Protein AF-A0A957R581-F1 (afdb_monomer_lite)

Secondary structure (DSSP, 8-state):
-EEEEEEEEE-HHHHHHHHHHHHHHHHTT---GGGGTPPSEEEEEEEEES-GGGHHHHHHHHHHT-B-EEEEEEEEEEETTTTEEEEEE---HHHHHHHHHHHHHHHHTTPPP-SS-GGGSTTT----EEEESS--TTTHHHHHHHHHHH---EEEEEEEEEEEETT--S-SEEEEPBPPPPGGGEEEEEPPGGGHHHHHHHHHHHHHHHHTTT-HHHHTSPPPPHHHHHHHHHTT-EEEEEETT--EEEEEEEEEETTEEEEEEEEE-SSS-HHHHHHHHHHHHHHHTTT---

Structure (mmCIF, N/CA/C/O backbone):
data_AF-A0A957R581-F1
#
_entry.id   AF-A0A957R581-F1
#
loop_
_atom_site.group_PDB
_atom_site.id
_atom_site.type_symbol
_atom_site.label_atom_id
_atom_site.label_alt_id
_atom_site.label_comp_id
_atom_site.label_asym_id
_atom_site.label_entity_id
_atom_site.label_seq_id
_atom_site.pdbx_PDB_ins_code
_atom_site.Cartn_x
_atom_site.Cartn_y
_atom_site.Cartn_z
_atom_site.occupancy
_atom_site.B_iso_or_equiv
_atom_site.auth_seq_id
_atom_site.auth_comp_id
_atom_site.auth_asym_id
_atom_site.auth_atom_id
_atom_site.pdbx_PDB_model_num
ATOM 1 N N . MET A 1 1 ? -18.305 20.414 0.133 1.00 86.81 1 MET A N 1
ATOM 2 C CA . MET A 1 1 ? -16.919 19.912 0.189 1.00 86.81 1 MET A CA 1
ATOM 3 C C . MET A 1 1 ? -16.969 18.494 0.724 1.00 86.81 1 MET A C 1
ATOM 5 O O . MET A 1 1 ? -17.721 18.253 1.660 1.00 86.81 1 MET A O 1
ATOM 9 N N . HIS A 1 2 ? -16.269 17.569 0.079 1.00 91.88 2 HIS A N 1
ATOM 10 C CA . HIS A 1 2 ? -16.244 16.152 0.425 1.00 91.88 2 HIS A CA 1
ATOM 11 C C . HIS A 1 2 ? -14.887 15.790 1.021 1.00 91.88 2 HIS A C 1
ATOM 13 O O . HIS A 1 2 ? -13.863 16.273 0.533 1.00 91.88 2 HIS A O 1
ATOM 19 N N . GLU A 1 3 ? -14.885 14.916 2.024 1.00 94.56 3 GLU A N 1
ATOM 20 C CA . GLU A 1 3 ? -13.666 14.268 2.505 1.00 94.56 3 GLU A CA 1
ATOM 21 C C . GLU A 1 3 ? -13.406 13.016 1.664 1.00 94.56 3 GLU A C 1
ATOM 23 O O . GLU A 1 3 ? -14.243 12.113 1.582 1.00 94.5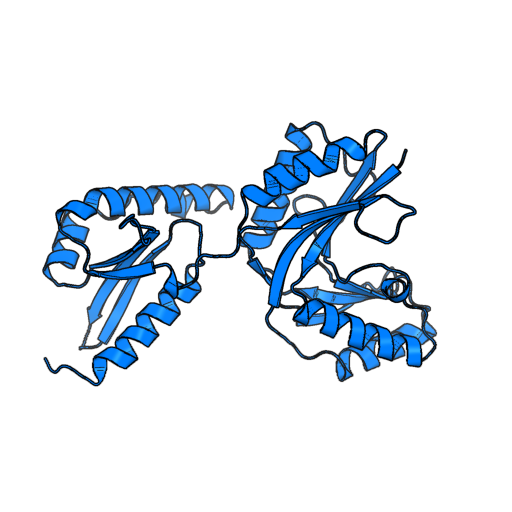6 3 GLU A O 1
ATOM 28 N N . LEU A 1 4 ? -12.252 12.984 1.005 1.00 95.69 4 LEU A N 1
ATOM 29 C CA . LEU A 1 4 ? -11.830 11.922 0.103 1.00 95.69 4 LEU A CA 1
ATOM 30 C C . LEU A 1 4 ? -10.555 11.274 0.631 1.00 95.69 4 LEU A C 1
ATOM 32 O O . LEU A 1 4 ? -9.581 11.964 0.920 1.00 95.69 4 LEU A O 1
ATOM 36 N N . PHE A 1 5 ? -10.537 9.946 0.687 1.00 95.88 5 PHE A N 1
ATOM 37 C CA . PHE A 1 5 ? -9.394 9.154 1.129 1.00 95.88 5 PHE A CA 1
ATOM 38 C C . PHE A 1 5 ? -8.914 8.239 0.007 1.00 95.88 5 PHE A C 1
ATOM 40 O O . PHE A 1 5 ? -9.709 7.588 -0.675 1.00 95.88 5 PHE A O 1
ATOM 47 N N . LEU A 1 6 ? -7.595 8.171 -0.161 1.00 97.19 6 LEU A N 1
ATOM 48 C CA . LEU A 1 6 ? -6.938 7.192 -1.016 1.00 97.19 6 LEU A CA 1
ATOM 49 C C . LEU A 1 6 ? -6.368 6.081 -0.146 1.00 97.19 6 LEU A C 1
ATOM 51 O O . LEU A 1 6 ? -5.506 6.327 0.700 1.00 97.19 6 LEU A O 1
ATOM 55 N N . SER A 1 7 ? -6.822 4.858 -0.381 1.00 95.56 7 SER A N 1
ATOM 56 C CA . SER A 1 7 ? -6.548 3.716 0.486 1.00 95.56 7 SER A CA 1
ATOM 57 C C . SER A 1 7 ? -5.802 2.630 -0.270 1.00 95.56 7 SER A C 1
ATOM 59 O O . SER A 1 7 ? -6.302 2.075 -1.247 1.00 95.56 7 SER A O 1
ATOM 61 N N . LEU A 1 8 ? -4.601 2.293 0.193 1.00 95.88 8 LEU A N 1
ATOM 62 C CA . LEU A 1 8 ? -3.882 1.115 -0.268 1.00 95.88 8 LEU A CA 1
ATOM 63 C C . LEU A 1 8 ? -4.587 -0.129 0.257 1.00 95.88 8 LEU A C 1
ATOM 65 O O . LEU A 1 8 ? -4.726 -0.290 1.471 1.00 95.88 8 LEU A O 1
ATOM 69 N N . TYR A 1 9 ? -4.968 -1.029 -0.640 1.00 94.94 9 TYR A N 1
ATOM 70 C CA . TYR A 1 9 ? -5.681 -2.235 -0.257 1.00 94.94 9 TYR A CA 1
ATOM 71 C C . TYR A 1 9 ? -4.943 -3.525 -0.557 1.00 94.94 9 TYR A C 1
ATOM 73 O O . TYR A 1 9 ? -4.025 -3.551 -1.377 1.00 94.94 9 TYR A O 1
ATOM 81 N N . PHE A 1 10 ? -5.353 -4.606 0.104 1.00 94.00 10 PHE A N 1
ATOM 82 C CA . PHE A 1 10 ? -4.574 -5.838 0.163 1.00 94.00 10 PHE A CA 1
ATOM 83 C C . PHE A 1 10 ? -5.165 -6.959 -0.692 1.00 94.00 10 PHE A C 1
ATOM 85 O O . PHE A 1 10 ? -6.266 -6.850 -1.237 1.00 94.00 10 PHE A O 1
ATOM 92 N N . ASP A 1 11 ? -4.413 -8.049 -0.816 1.00 91.69 11 ASP A N 1
ATOM 93 C CA . ASP A 1 11 ? -4.968 -9.315 -1.276 1.00 91.69 11 ASP A CA 1
ATOM 94 C C . ASP A 1 11 ? -6.036 -9.857 -0.314 1.00 91.69 11 ASP A C 1
ATOM 96 O O . ASP A 1 11 ? -6.105 -9.510 0.869 1.00 91.69 11 ASP A O 1
ATOM 100 N N . GLU A 1 12 ? -6.883 -10.733 -0.849 1.00 93.00 12 GLU A N 1
ATOM 101 C CA . GLU A 1 12 ? -8.032 -11.277 -0.132 1.00 93.00 12 GLU A CA 1
ATOM 102 C C . GLU A 1 12 ? -7.630 -12.018 1.152 1.00 93.00 12 GLU A C 1
ATOM 104 O O . GLU A 1 12 ? -8.280 -11.861 2.184 1.00 93.00 12 GLU A O 1
ATOM 109 N N . ALA A 1 13 ? -6.531 -12.777 1.127 1.00 91.88 13 ALA A N 1
ATOM 110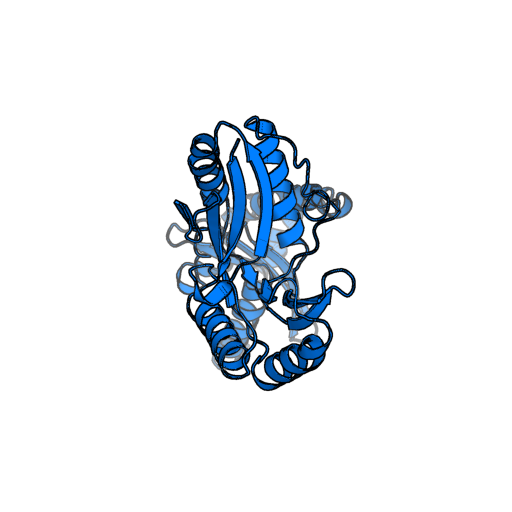 C CA . ALA A 1 13 ? -6.070 -13.532 2.290 1.00 91.88 13 ALA A CA 1
ATOM 111 C C . ALA A 1 13 ? -5.633 -12.607 3.439 1.00 91.88 13 ALA A C 1
ATOM 113 O O . ALA A 1 13 ? -5.903 -12.888 4.611 1.00 91.88 13 ALA A O 1
ATOM 114 N N . THR A 1 14 ? -4.974 -11.495 3.111 1.00 93.69 14 THR A N 1
ATOM 115 C CA . THR A 1 14 ? -4.552 -10.470 4.069 1.00 93.69 14 THR A CA 1
ATOM 116 C C . THR A 1 14 ? -5.762 -9.739 4.639 1.00 93.69 14 THR A C 1
ATOM 118 O O . THR A 1 14 ? -5.851 -9.572 5.856 1.00 93.69 14 THR A O 1
ATOM 121 N N . GLU A 1 15 ? -6.733 -9.363 3.802 1.00 95.25 15 GLU A N 1
ATOM 122 C CA . GLU A 1 15 ? -7.965 -8.728 4.280 1.00 95.25 15 GLU A CA 1
ATOM 123 C C . GLU A 1 15 ? -8.773 -9.649 5.199 1.00 95.25 15 GLU A C 1
ATOM 125 O O . GLU A 1 15 ? -9.191 -9.228 6.277 1.00 95.25 15 GLU A O 1
ATOM 130 N N . GLN A 1 16 ? -8.961 -10.916 4.820 1.00 94.81 16 GLN A N 1
ATOM 131 C CA . GLN A 1 16 ? -9.665 -11.901 5.646 1.00 94.81 16 GLN A CA 1
ATOM 132 C C . GLN A 1 16 ? -8.986 -12.086 7.010 1.00 94.81 16 GLN A C 1
ATOM 134 O O . GLN A 1 16 ? -9.667 -12.171 8.032 1.00 94.81 16 GLN A O 1
ATOM 139 N N . ALA A 1 17 ? -7.649 -12.090 7.054 1.00 95.38 17 ALA A N 1
ATOM 140 C CA . ALA A 1 17 ? -6.908 -12.182 8.308 1.00 95.38 17 ALA A CA 1
ATOM 141 C C . ALA A 1 17 ? -7.160 -10.973 9.224 1.00 95.38 17 ALA A C 1
ATOM 143 O O . ALA A 1 17 ? -7.360 -11.154 10.426 1.00 95.38 17 ALA A O 1
ATOM 144 N N . VAL A 1 18 ? -7.193 -9.752 8.679 1.00 96.06 18 VAL A N 1
ATOM 145 C CA . VAL A 1 18 ? -7.504 -8.545 9.465 1.00 96.06 18 VAL A CA 1
ATOM 146 C C . VAL A 1 18 ? -8.958 -8.569 9.943 1.00 96.06 18 VAL A C 1
ATOM 148 O O . VAL A 1 18 ? -9.216 -8.345 11.125 1.00 96.06 18 VAL A O 1
ATOM 151 N N . ARG A 1 19 ? -9.904 -8.947 9.074 1.00 96.06 19 ARG A N 1
ATOM 152 C CA . ARG A 1 19 ? -11.326 -9.092 9.436 1.00 96.06 19 ARG A CA 1
ATOM 153 C C . ARG A 1 19 ? -11.547 -10.120 10.548 1.00 96.06 19 ARG A C 1
ATOM 155 O O . ARG A 1 19 ? -12.394 -9.915 11.413 1.00 96.06 19 ARG A O 1
ATOM 162 N N . ALA A 1 20 ? -10.757 -11.193 10.586 1.00 95.81 20 ALA A N 1
ATOM 163 C CA . ALA A 1 20 ? -10.807 -12.163 11.678 1.00 95.81 20 ALA A CA 1
ATOM 164 C C . ALA A 1 20 ? -10.355 -11.566 13.025 1.00 95.81 20 ALA A C 1
ATOM 166 O O . ALA A 1 20 ? -10.887 -11.940 14.072 1.00 95.81 20 ALA A O 1
ATOM 167 N N . VAL A 1 21 ? -9.395 -10.631 13.022 1.00 96.69 21 VAL A N 1
ATOM 168 C CA . VAL A 1 21 ? -9.013 -9.882 14.231 1.00 96.69 21 VAL A CA 1
ATOM 169 C C . VAL A 1 21 ? -10.138 -8.936 14.648 1.00 96.69 21 VAL A C 1
ATOM 171 O O . VAL A 1 21 ? -10.512 -8.943 15.819 1.00 96.69 21 VAL A O 1
ATOM 174 N N . TRP A 1 22 ? -10.734 -8.203 13.703 1.00 96.94 22 TRP A N 1
ATOM 175 C CA . TRP A 1 22 ? -11.904 -7.355 13.963 1.00 96.94 22 TRP A CA 1
ATOM 176 C C . TRP A 1 22 ? -13.053 -8.118 14.617 1.00 96.94 22 TRP A C 1
ATOM 178 O O . TRP A 1 22 ? -13.562 -7.676 15.642 1.00 96.94 22 TRP A O 1
ATOM 188 N N . GLY A 1 23 ? -13.401 -9.300 14.102 1.00 96.44 23 GLY A N 1
ATOM 189 C CA . GLY A 1 23 ? -14.458 -10.127 14.688 1.00 96.44 23 GLY A CA 1
ATOM 190 C C . GLY A 1 23 ? -14.183 -10.518 16.145 1.00 96.44 23 GLY A C 1
ATOM 191 O O . GLY A 1 23 ? -15.094 -10.511 16.967 1.00 96.44 23 GLY A O 1
ATOM 192 N N . LYS A 1 24 ? -12.922 -10.801 16.501 1.00 97.56 24 LYS A N 1
ATOM 193 C CA . LYS A 1 24 ? -12.539 -11.112 17.890 1.00 97.56 24 LYS A CA 1
ATOM 194 C C . LYS A 1 24 ? -12.592 -9.893 18.806 1.00 97.56 24 LYS A C 1
ATOM 196 O O . LYS A 1 24 ? -12.960 -10.039 19.965 1.00 97.56 24 LYS A O 1
ATOM 201 N N . ILE A 1 25 ? -12.218 -8.719 18.299 1.00 97.12 25 ILE A N 1
ATOM 202 C CA . ILE A 1 25 ? -12.302 -7.463 19.053 1.00 97.12 25 ILE A CA 1
ATOM 203 C C . ILE A 1 25 ? -13.771 -7.107 19.314 1.00 97.12 25 ILE A C 1
ATOM 205 O O . ILE A 1 25 ? -14.140 -6.844 20.455 1.00 97.12 25 ILE A O 1
ATOM 209 N N . ALA A 1 26 ? -14.626 -7.206 18.295 1.00 95.81 26 ALA A N 1
ATOM 210 C CA . ALA A 1 26 ? -16.058 -6.961 18.439 1.00 95.81 26 ALA A CA 1
ATOM 211 C C . ALA A 1 26 ? -16.746 -7.959 19.379 1.00 95.81 26 ALA A C 1
ATOM 213 O O . ALA A 1 26 ? -17.575 -7.568 20.196 1.00 95.81 26 ALA A O 1
ATOM 214 N N . ALA A 1 27 ? -16.351 -9.236 19.345 1.00 96.75 27 ALA A N 1
ATOM 215 C CA . ALA A 1 27 ? -16.839 -10.239 20.294 1.00 96.75 27 ALA A CA 1
ATOM 216 C C . ALA A 1 27 ? -16.461 -9.935 21.759 1.00 96.75 27 ALA A C 1
ATOM 218 O O . ALA A 1 27 ? -17.090 -10.469 22.670 1.00 96.75 27 ALA A O 1
ATOM 219 N N . ALA A 1 28 ? -15.459 -9.081 21.995 1.00 96.19 28 ALA A N 1
ATOM 220 C CA . ALA A 1 28 ? -15.087 -8.595 23.322 1.00 96.19 28 ALA A CA 1
ATOM 221 C C . ALA A 1 28 ? -15.848 -7.322 23.746 1.00 96.19 28 ALA A C 1
ATOM 223 O O . ALA A 1 28 ? -15.547 -6.768 24.798 1.00 96.19 28 ALA A O 1
ATOM 224 N N . GLY A 1 29 ? -16.824 -6.864 22.952 1.00 94.94 29 GLY A N 1
ATOM 225 C CA . GLY A 1 29 ? -17.667 -5.705 23.263 1.00 94.94 29 GLY A CA 1
ATOM 226 C C . GLY A 1 29 ? -17.103 -4.355 22.815 1.00 94.94 29 GLY A C 1
ATOM 227 O O . GLY A 1 29 ? -17.708 -3.330 23.107 1.00 94.94 29 GLY A O 1
ATOM 228 N N . VAL A 1 30 ? -15.976 -4.336 22.096 1.00 94.88 30 VAL A N 1
ATOM 229 C CA . VAL A 1 30 ? -15.378 -3.101 21.567 1.00 94.88 30 VAL A CA 1
ATOM 230 C C . VAL A 1 30 ? -15.957 -2.799 20.184 1.00 94.88 30 VAL A C 1
ATOM 232 O O . VAL A 1 30 ? -15.982 -3.675 19.320 1.00 94.88 30 VAL A O 1
ATOM 235 N N . GLN A 1 31 ? -16.397 -1.561 19.948 1.00 91.44 31 GLN A N 1
ATOM 236 C CA . GLN A 1 31 ? -16.877 -1.131 18.632 1.00 91.44 31 GLN A CA 1
ATOM 237 C C . GLN A 1 31 ? -15.735 -1.137 17.604 1.00 91.44 31 GLN A C 1
ATOM 239 O O . GLN A 1 31 ? -14.633 -0.667 17.879 1.00 91.44 31 GLN A O 1
ATOM 244 N N . VAL A 1 32 ? -15.998 -1.671 16.407 1.00 91.50 32 VAL A N 1
ATOM 245 C CA . VAL A 1 32 ? -15.008 -1.781 15.327 1.00 91.50 32 VAL A CA 1
ATOM 246 C C . VAL A 1 32 ? -15.579 -1.216 14.030 1.00 91.50 32 VAL A C 1
ATOM 248 O O . VAL A 1 32 ? -16.383 -1.875 13.374 1.00 91.50 32 VAL A O 1
ATOM 251 N N . ASP A 1 33 ? -15.088 -0.046 13.614 1.00 83.56 33 ASP A N 1
ATOM 252 C CA . ASP A 1 33 ? -15.524 0.651 12.389 1.00 83.56 33 ASP A CA 1
ATOM 253 C C . ASP A 1 33 ? -15.427 -0.240 11.128 1.00 83.56 33 ASP A C 1
ATOM 255 O O . ASP A 1 33 ? -16.254 -0.178 10.222 1.00 83.56 33 ASP A O 1
ATOM 259 N N . GLY A 1 34 ? -14.432 -1.137 11.084 1.00 77.81 34 GLY A N 1
ATOM 260 C CA . GLY A 1 34 ? -14.205 -2.088 9.987 1.00 77.81 34 GLY A CA 1
ATOM 261 C C . GLY A 1 34 ? -15.338 -3.090 9.724 1.00 77.81 34 GLY A C 1
ATOM 262 O O . GLY A 1 34 ? -15.391 -3.702 8.654 1.00 77.81 34 GLY A O 1
ATOM 263 N N . ILE A 1 35 ? -16.248 -3.282 10.683 1.00 79.81 35 ILE A N 1
ATOM 264 C CA . ILE A 1 35 ? -17.401 -4.182 10.529 1.00 79.81 35 ILE A CA 1
ATOM 265 C C . ILE A 1 35 ? -18.509 -3.526 9.693 1.00 79.81 35 ILE A C 1
ATOM 267 O O . ILE A 1 35 ? -19.227 -4.227 8.983 1.00 79.81 35 ILE A O 1
ATOM 271 N N . GLU A 1 36 ? -18.592 -2.195 9.686 1.00 72.31 36 GLU A N 1
ATOM 272 C CA . GLU A 1 36 ? -19.654 -1.419 9.025 1.00 72.31 36 GLU A CA 1
ATOM 273 C C . GLU A 1 36 ? -19.331 -1.053 7.561 1.00 72.31 36 GLU A C 1
ATOM 275 O O . GLU A 1 36 ? -19.965 -0.191 6.952 1.00 72.31 36 GLU A O 1
ATOM 280 N N . GLY A 1 37 ? -18.353 -1.738 6.959 1.00 74.75 37 GLY A N 1
ATOM 281 C CA . GLY A 1 37 ? -18.071 -1.667 5.520 1.00 74.75 37 GLY A CA 1
ATOM 282 C C . GLY A 1 37 ? -16.664 -1.200 5.163 1.00 74.75 37 GLY A C 1
ATOM 283 O O . GLY A 1 37 ? -16.213 -1.466 4.049 1.00 74.75 37 GLY A O 1
ATOM 284 N N . HIS A 1 38 ? -15.916 -0.612 6.099 1.00 82.12 38 HIS A N 1
ATOM 285 C CA . HIS A 1 38 ? -14.528 -0.248 5.827 1.00 82.12 38 HIS A CA 1
ATOM 286 C C . HIS A 1 38 ? -13.673 -1.498 5.591 1.00 82.12 38 HIS A C 1
ATOM 288 O O . HIS A 1 38 ? -13.659 -2.458 6.365 1.00 82.12 38 HIS A O 1
ATOM 294 N N . ARG A 1 39 ? -12.933 -1.511 4.484 1.00 90.94 39 ARG A N 1
ATOM 295 C CA . ARG A 1 39 ? -11.977 -2.584 4.195 1.00 90.94 39 ARG A CA 1
ATOM 296 C C . ARG A 1 39 ? -10.681 -2.403 4.990 1.00 90.94 39 ARG A C 1
ATOM 298 O O . ARG A 1 39 ? -10.321 -1.266 5.286 1.00 90.94 39 ARG A O 1
ATOM 305 N N . PRO A 1 40 ? -9.937 -3.478 5.296 1.00 95.31 40 PRO A N 1
ATOM 306 C CA . PRO A 1 40 ? -8.561 -3.352 5.766 1.00 95.31 40 PRO A CA 1
ATOM 307 C C . PRO A 1 40 ? -7.712 -2.588 4.742 1.00 95.31 40 PRO A C 1
ATOM 309 O O . PRO A 1 40 ? -7.689 -2.955 3.568 1.00 95.31 40 PRO A O 1
ATOM 312 N N . HIS A 1 41 ? -7.042 -1.519 5.169 1.00 96.00 41 HIS A N 1
ATOM 313 C CA . HIS A 1 41 ? -6.278 -0.648 4.275 1.00 96.00 41 HIS A CA 1
ATOM 314 C C . HIS A 1 41 ? -5.138 0.072 5.000 1.00 96.00 41 HIS A C 1
ATOM 316 O O . HIS A 1 41 ? -5.079 0.075 6.227 1.00 96.00 41 HIS A O 1
ATOM 322 N N . ILE A 1 42 ? -4.244 0.692 4.227 1.00 96.50 42 ILE A N 1
ATOM 323 C CA . ILE A 1 42 ? -3.318 1.733 4.693 1.00 96.50 42 ILE A CA 1
ATOM 324 C C . ILE A 1 42 ? -3.661 3.027 3.953 1.00 96.50 42 ILE A C 1
ATOM 326 O O . ILE A 1 42 ? -3.682 3.040 2.722 1.00 96.50 42 ILE A O 1
ATOM 330 N N . THR A 1 43 ? -3.894 4.119 4.674 1.00 95.81 43 THR A N 1
ATOM 331 C CA . THR A 1 43 ? -4.188 5.423 4.062 1.00 95.81 43 THR A CA 1
ATOM 332 C C . THR A 1 43 ? -2.948 5.994 3.369 1.00 95.81 43 THR A C 1
ATOM 334 O O . THR A 1 43 ? -1.867 6.061 3.960 1.00 95.81 43 THR A O 1
ATOM 337 N N . LEU A 1 44 ? -3.102 6.394 2.106 1.00 96.81 44 LEU A N 1
ATOM 338 C CA . LEU A 1 44 ? -2.062 7.004 1.271 1.00 96.81 44 LEU A CA 1
ATOM 339 C C . LEU A 1 44 ? -2.179 8.529 1.227 1.00 96.81 44 LEU A C 1
ATOM 341 O O . LEU A 1 44 ? -1.162 9.215 1.229 1.00 96.81 44 LEU A O 1
ATOM 345 N N . ALA A 1 45 ? -3.402 9.049 1.157 1.00 96.88 45 ALA A N 1
ATOM 346 C CA . ALA A 1 45 ? -3.676 10.479 1.077 1.00 96.88 45 ALA A CA 1
ATOM 347 C C . ALA A 1 45 ? -5.100 10.775 1.553 1.00 96.88 45 ALA A C 1
ATOM 349 O O . ALA A 1 45 ? -5.972 9.906 1.449 1.00 96.88 45 ALA A O 1
ATOM 350 N N . ALA A 1 46 ? -5.340 11.998 2.017 1.00 95.88 46 ALA A N 1
ATOM 351 C CA . ALA A 1 46 ? -6.675 12.484 2.325 1.00 95.88 46 ALA A CA 1
ATOM 352 C C . ALA A 1 46 ? -6.838 13.952 1.907 1.00 95.88 46 ALA A C 1
ATOM 354 O O . ALA A 1 46 ? -5.935 14.773 2.085 1.00 95.88 46 ALA A O 1
ATOM 355 N N . TYR A 1 47 ? -7.997 14.267 1.334 1.00 95.75 47 TYR A N 1
ATOM 356 C CA . TYR A 1 47 ? -8.291 15.554 0.716 1.00 95.75 47 TYR A CA 1
ATOM 357 C C . TYR A 1 47 ? -9.676 16.059 1.108 1.00 95.75 47 TYR A C 1
ATOM 359 O O . TYR A 1 47 ? -10.622 15.288 1.242 1.00 95.75 47 TYR A O 1
ATOM 367 N N . GLU A 1 48 ? -9.790 17.376 1.214 1.00 95.44 48 GLU A N 1
ATOM 368 C CA . GLU A 1 48 ? -11.051 18.113 1.217 1.00 95.44 48 GLU A CA 1
ATOM 369 C C . GLU A 1 48 ? -11.235 18.679 -0.193 1.00 95.44 48 GLU A C 1
ATOM 371 O O . GLU A 1 48 ? -10.422 19.491 -0.636 1.00 95.44 48 GLU A O 1
ATOM 376 N N . THR A 1 49 ? -12.258 18.234 -0.924 1.00 94.50 49 THR A N 1
ATOM 377 C CA . THR A 1 49 ? -12.422 18.610 -2.336 1.00 94.50 49 THR A CA 1
ATOM 378 C C . THR A 1 49 ? -13.876 18.856 -2.725 1.00 94.50 49 THR A C 1
ATOM 380 O O . THR A 1 49 ? -14.809 18.235 -2.215 1.00 94.50 49 THR A O 1
ATOM 383 N N . GLU A 1 50 ? -14.094 19.775 -3.660 1.00 95.69 50 GLU A N 1
ATOM 384 C CA . GLU A 1 50 ? -15.390 19.975 -4.323 1.00 95.69 50 GLU A CA 1
ATOM 385 C C . GLU A 1 50 ? -15.533 19.122 -5.590 1.00 95.69 50 GLU A C 1
ATOM 387 O O . GLU A 1 50 ? -16.611 19.060 -6.175 1.00 95.69 50 GLU A O 1
ATOM 392 N N . ARG A 1 51 ? -14.456 18.443 -6.011 1.00 95.31 51 ARG A N 1
ATOM 393 C CA . ARG A 1 51 ? -14.389 17.663 -7.254 1.00 95.31 51 ARG A CA 1
ATOM 394 C C . ARG A 1 51 ? -13.966 16.209 -6.986 1.00 95.31 51 ARG A C 1
ATOM 396 O O . ARG A 1 51 ? -13.003 15.745 -7.599 1.00 95.31 51 ARG A O 1
ATOM 403 N N . PRO A 1 52 ? -14.653 15.464 -6.096 1.00 94.94 52 PRO A N 1
ATOM 404 C CA . PRO A 1 52 ? -14.248 14.097 -5.747 1.00 94.94 52 PRO A CA 1
ATOM 405 C C . PRO A 1 52 ? -14.187 13.165 -6.969 1.00 94.94 52 PRO A C 1
ATOM 407 O O . PRO A 1 52 ? -13.348 12.270 -7.033 1.00 94.94 52 PRO A O 1
ATOM 410 N N . ASP A 1 53 ? -15.019 13.422 -7.978 1.00 95.69 53 ASP A N 1
ATOM 411 C CA . ASP A 1 53 ? -15.121 12.633 -9.209 1.00 95.69 53 ASP A CA 1
ATOM 412 C C . ASP A 1 53 ? -13.857 12.709 -10.082 1.00 95.69 53 ASP A C 1
ATOM 414 O O . ASP A 1 53 ? -13.604 11.806 -10.877 1.00 95.69 53 ASP A O 1
ATOM 418 N N . ALA A 1 54 ? -13.032 13.748 -9.913 1.00 96.94 54 ALA A N 1
ATOM 419 C CA . ALA A 1 54 ? -11.786 13.904 -10.660 1.00 96.94 54 ALA A CA 1
ATOM 420 C C . ALA A 1 54 ? -10.693 12.916 -10.212 1.00 96.94 54 ALA A C 1
ATOM 422 O O . ALA A 1 54 ? -9.811 12.578 -10.996 1.00 96.94 54 ALA A O 1
ATOM 423 N N . TYR A 1 55 ? -10.754 12.415 -8.974 1.00 97.50 55 TYR A N 1
ATOM 424 C CA . TYR A 1 55 ? -9.678 11.607 -8.396 1.00 97.50 55 TYR A CA 1
ATOM 425 C C . TYR A 1 55 ? -9.636 10.178 -8.935 1.00 97.50 55 TYR A C 1
ATOM 427 O O . TYR A 1 55 ? -8.548 9.644 -9.123 1.00 97.50 55 TYR A O 1
ATOM 435 N N . ALA A 1 56 ? -10.787 9.558 -9.210 1.00 97.06 56 ALA A N 1
ATOM 436 C CA . ALA A 1 56 ? -10.838 8.190 -9.731 1.00 97.06 56 ALA A CA 1
ATOM 437 C C . ALA A 1 56 ? -10.011 8.004 -11.026 1.00 97.06 56 ALA A C 1
ATOM 439 O O . ALA A 1 56 ? -9.112 7.162 -11.024 1.00 97.06 56 ALA A O 1
ATOM 440 N N . PRO A 1 57 ? -10.198 8.802 -12.100 1.00 97.69 57 PRO A N 1
ATOM 441 C CA . PRO A 1 57 ? -9.396 8.646 -13.317 1.00 97.69 57 PRO A CA 1
ATOM 442 C C . PRO A 1 57 ? -7.903 8.957 -13.109 1.00 97.69 57 PRO A C 1
ATOM 444 O O . PRO A 1 57 ? -7.054 8.321 -13.734 1.00 97.69 57 PRO A O 1
ATOM 447 N N . TRP A 1 58 ? -7.549 9.886 -12.215 1.00 98.00 58 TRP A N 1
ATOM 448 C CA . TRP A 1 58 ? -6.144 10.143 -11.872 1.00 98.00 58 TRP A CA 1
ATOM 449 C C . TRP A 1 58 ? -5.511 8.940 -11.165 1.00 98.00 58 TRP A C 1
ATOM 451 O O . TRP A 1 58 ? -4.429 8.483 -11.535 1.00 98.00 58 TRP A O 1
ATOM 461 N N . VAL A 1 59 ? -6.199 8.386 -10.167 1.00 98.06 59 VAL A N 1
ATOM 462 C CA . VAL A 1 59 ? -5.733 7.210 -9.423 1.00 98.06 59 VAL A CA 1
ATOM 463 C C . VAL A 1 59 ? -5.638 5.992 -10.339 1.00 98.06 59 VAL A C 1
ATOM 465 O O . VAL A 1 59 ? -4.672 5.237 -10.232 1.00 98.06 59 VAL A O 1
ATOM 468 N N . GLU A 1 60 ? -6.574 5.821 -11.273 1.00 97.00 60 GLU A N 1
ATOM 469 C CA . GLU A 1 60 ? -6.518 4.781 -12.302 1.00 97.00 60 GLU A CA 1
ATOM 470 C C . GLU A 1 60 ? -5.259 4.890 -13.163 1.00 97.00 60 GLU A C 1
ATOM 472 O O . GLU A 1 60 ? -4.484 3.933 -13.272 1.00 97.00 60 GLU A O 1
ATOM 477 N N . ALA A 1 61 ? -5.027 6.072 -13.739 1.00 93.69 61 ALA A N 1
ATOM 478 C CA . ALA A 1 61 ? -3.866 6.338 -14.575 1.00 93.69 61 ALA A CA 1
ATOM 479 C C . ALA A 1 61 ? -2.563 6.083 -13.808 1.00 93.69 61 ALA A C 1
ATOM 481 O O . ALA A 1 61 ? -1.656 5.428 -14.328 1.00 93.69 61 ALA A O 1
ATOM 482 N N . PHE A 1 62 ? -2.488 6.518 -12.547 1.00 94.69 62 PHE A N 1
ATOM 483 C CA . PHE A 1 62 ? -1.346 6.226 -11.691 1.00 94.69 62 PHE A CA 1
ATOM 484 C C . PHE A 1 62 ? -1.189 4.722 -11.437 1.00 94.69 62 PHE A C 1
ATOM 486 O O . PHE A 1 62 ? -0.090 4.194 -11.615 1.00 94.69 62 PHE A O 1
ATOM 493 N N . ALA A 1 63 ? -2.257 4.011 -11.063 1.00 93.00 63 ALA A N 1
ATOM 494 C CA . ALA A 1 63 ? -2.219 2.584 -10.739 1.00 93.00 63 ALA A CA 1
ATOM 495 C C . ALA A 1 63 ? -1.708 1.724 -11.909 1.00 93.00 63 ALA A C 1
ATOM 497 O O . ALA A 1 63 ? -0.941 0.784 -11.685 1.00 93.00 63 ALA A O 1
ATOM 498 N N . HIS A 1 64 ? -2.027 2.090 -13.156 1.00 87.75 64 HIS A N 1
ATOM 499 C CA . HIS A 1 64 ? -1.513 1.422 -14.360 1.00 87.75 64 HIS A CA 1
ATOM 500 C C . HIS A 1 64 ? 0.010 1.540 -14.545 1.00 87.75 64 HIS A C 1
ATOM 502 O O . HIS A 1 64 ? 0.620 0.706 -15.221 1.00 87.75 64 HIS A O 1
ATOM 508 N N . THR A 1 65 ? 0.650 2.522 -13.905 1.00 84.50 65 THR A N 1
ATOM 509 C CA . THR A 1 65 ? 2.116 2.668 -13.890 1.00 84.50 65 THR A CA 1
ATOM 510 C C . THR A 1 65 ? 2.797 1.849 -12.788 1.00 84.50 65 THR A C 1
ATOM 512 O O . THR A 1 65 ? 4.027 1.840 -12.699 1.00 84.50 65 THR A O 1
ATOM 515 N N . GLN A 1 66 ? 2.022 1.156 -11.947 1.00 83.56 66 GLN A N 1
ATOM 516 C CA . GLN A 1 66 ? 2.518 0.416 -10.791 1.00 83.56 66 GLN A CA 1
ATOM 517 C C . GLN A 1 66 ? 2.433 -1.100 -10.989 1.00 83.56 66 GLN A C 1
ATOM 519 O O . GLN A 1 66 ? 1.676 -1.635 -11.802 1.00 83.56 66 GLN A O 1
ATOM 524 N N . VAL A 1 67 ? 3.219 -1.806 -10.183 1.00 79.06 67 VAL A N 1
ATOM 525 C CA . VAL A 1 67 ? 3.174 -3.261 -10.023 1.00 79.06 67 VAL A CA 1
ATOM 526 C C . VAL A 1 67 ? 2.900 -3.538 -8.556 1.00 79.06 67 VAL A C 1
ATOM 528 O O . VAL A 1 67 ? 3.447 -2.833 -7.705 1.00 79.06 67 VAL A O 1
ATOM 531 N N . ARG A 1 68 ? 2.091 -4.557 -8.238 1.00 78.81 68 ARG A N 1
ATOM 532 C CA . ARG A 1 68 ? 1.823 -4.889 -6.834 1.00 78.81 68 ARG A CA 1
ATOM 533 C C . ARG A 1 68 ? 3.126 -5.122 -6.079 1.00 78.81 68 ARG A C 1
ATOM 535 O O . ARG A 1 68 ? 4.037 -5.821 -6.533 1.00 78.81 68 ARG A O 1
ATOM 542 N N . LEU A 1 69 ? 3.198 -4.530 -4.900 1.00 77.69 69 LEU A N 1
ATOM 543 C CA . LEU A 1 69 ? 4.334 -4.631 -4.005 1.00 77.69 69 LEU A CA 1
ATOM 544 C C . LEU A 1 69 ? 3.936 -5.556 -2.847 1.00 77.69 69 LEU A C 1
ATOM 546 O O . LEU A 1 69 ? 2.821 -5.444 -2.331 1.00 77.69 69 LEU A O 1
ATOM 550 N N . PRO A 1 70 ? 4.808 -6.480 -2.413 1.00 82.56 70 PRO A N 1
ATOM 551 C CA . PRO A 1 70 ? 4.547 -7.253 -1.217 1.00 82.56 70 PRO A CA 1
ATOM 552 C C . PRO A 1 70 ? 4.496 -6.342 0.007 1.00 82.56 70 PRO A C 1
ATOM 554 O O . PRO A 1 70 ? 5.229 -5.349 0.137 1.00 82.56 70 PRO A O 1
ATOM 557 N N . LEU A 1 71 ? 3.609 -6.746 0.896 1.00 84.69 71 LEU A N 1
ATOM 558 C CA . LEU A 1 71 ? 3.215 -6.086 2.116 1.00 84.69 71 LEU A CA 1
ATOM 559 C C . LEU A 1 71 ? 3.350 -7.095 3.252 1.00 84.69 71 LEU A C 1
ATOM 561 O O . LEU A 1 71 ? 2.964 -8.254 3.125 1.00 84.69 71 LEU A O 1
ATOM 565 N N . ARG A 1 72 ? 3.889 -6.643 4.380 1.00 89.12 72 ARG A N 1
ATOM 566 C CA . ARG A 1 72 ? 3.975 -7.452 5.590 1.00 89.12 72 ARG A CA 1
ATOM 567 C C . ARG A 1 72 ? 3.514 -6.624 6.772 1.00 89.12 72 ARG A C 1
ATOM 569 O O . ARG A 1 72 ? 4.207 -5.689 7.160 1.00 89.12 72 ARG A O 1
ATOM 576 N N . LEU A 1 73 ? 2.364 -6.969 7.340 1.00 92.69 73 LEU A N 1
ATOM 577 C CA . LEU A 1 73 ? 1.862 -6.355 8.569 1.00 92.69 73 LEU A CA 1
ATOM 578 C C . LEU A 1 73 ? 2.543 -7.045 9.761 1.00 92.69 73 LEU A C 1
ATOM 580 O O . LEU A 1 73 ? 2.291 -8.216 10.060 1.00 92.69 73 LEU A O 1
ATOM 584 N N . GLN A 1 74 ? 3.497 -6.346 10.373 1.00 89.94 74 GLN A N 1
ATOM 585 C CA . GLN A 1 74 ? 4.508 -6.925 11.253 1.00 89.94 74 GLN A CA 1
ATOM 586 C C . GLN A 1 74 ? 4.051 -7.031 12.705 1.00 89.94 74 GLN A C 1
ATOM 588 O O . GLN A 1 74 ? 4.266 -8.067 13.328 1.00 89.94 74 GLN A O 1
ATOM 593 N N . SER A 1 75 ? 3.462 -5.979 13.263 1.00 89.12 75 SER A N 1
ATOM 594 C CA . SER A 1 75 ? 3.201 -5.930 14.702 1.00 89.12 75 SER A CA 1
ATOM 595 C C . SER A 1 75 ? 1.930 -5.159 15.032 1.00 89.12 75 SER A C 1
ATOM 597 O O . SER A 1 75 ? 1.720 -4.089 14.464 1.00 89.12 75 SER A O 1
ATOM 599 N N . PRO A 1 76 ? 1.114 -5.645 15.983 1.00 94.00 76 PRO A N 1
ATOM 600 C CA . PRO A 1 76 ? 0.155 -4.800 16.683 1.00 94.00 76 PRO A CA 1
ATOM 601 C C . PRO A 1 76 ? 0.875 -3.629 17.360 1.00 94.00 76 PRO A C 1
ATOM 603 O O . PRO A 1 76 ? 1.964 -3.793 17.914 1.00 94.00 76 PRO A O 1
ATOM 606 N N . SER A 1 77 ? 0.306 -2.435 17.277 1.00 94.88 77 SER A N 1
ATOM 607 C CA . SER A 1 77 ? 0.894 -1.186 17.767 1.00 94.88 77 SER A CA 1
ATOM 608 C C . SER A 1 77 ? -0.209 -0.187 18.124 1.00 94.88 77 SER A C 1
ATOM 610 O O . SER A 1 77 ? -1.375 -0.408 17.794 1.00 94.88 77 SER A O 1
ATOM 612 N N . ILE A 1 78 ? 0.152 0.878 18.844 1.00 95.25 78 ILE A N 1
ATOM 613 C CA . ILE A 1 78 ? -0.794 1.866 19.374 1.00 95.25 78 ILE A CA 1
ATOM 614 C C . ILE A 1 78 ? -0.274 3.270 19.074 1.00 95.25 78 ILE A C 1
ATOM 616 O O . ILE A 1 78 ? 0.915 3.540 19.250 1.00 95.25 78 ILE A O 1
ATOM 620 N N . PHE A 1 79 ? -1.161 4.168 18.654 1.00 94.38 79 PHE A N 1
ATOM 621 C CA . PHE A 1 79 ? -0.921 5.605 18.739 1.00 94.38 79 PHE A CA 1
ATOM 622 C C . PHE A 1 79 ? -1.445 6.094 20.085 1.00 94.38 79 PHE A C 1
ATOM 624 O O . PHE A 1 79 ? -2.651 6.079 20.315 1.00 94.38 79 PHE A O 1
ATOM 631 N N . PHE A 1 80 ? -0.542 6.500 20.979 1.00 90.69 80 PHE A N 1
ATOM 632 C CA . PHE A 1 80 ? -0.901 6.864 22.354 1.00 90.69 80 PHE A CA 1
ATOM 633 C C . PHE A 1 80 ? -1.838 8.072 22.437 1.00 90.69 80 PHE A C 1
ATOM 635 O O . PHE A 1 80 ? -2.730 8.084 23.273 1.00 90.69 80 PHE A O 1
ATOM 642 N N . GLU A 1 81 ? -1.672 9.064 21.561 1.00 89.81 81 GLU A N 1
ATOM 643 C CA . GLU A 1 81 ? -2.490 10.284 21.591 1.00 89.81 81 GLU A CA 1
ATOM 644 C C . GLU A 1 81 ? -3.956 10.032 21.222 1.00 89.81 81 GLU A C 1
ATOM 646 O O . GLU A 1 81 ? -4.847 10.706 21.729 1.00 89.81 81 GLU A O 1
ATOM 651 N N . THR A 1 82 ? -4.219 9.058 20.346 1.00 90.88 82 THR A N 1
ATOM 652 C CA . THR A 1 82 ? -5.565 8.790 19.813 1.00 90.88 82 THR A CA 1
ATOM 653 C C . THR A 1 82 ? -6.149 7.464 20.283 1.00 90.88 82 THR A C 1
ATOM 655 O O . THR A 1 82 ? -7.245 7.106 19.857 1.00 90.88 82 THR A O 1
ATOM 658 N N . ASN A 1 83 ? -5.411 6.703 21.099 1.00 94.69 83 ASN A N 1
ATOM 659 C CA . ASN A 1 83 ? -5.730 5.322 21.469 1.00 94.69 83 ASN A CA 1
ATOM 660 C C . ASN A 1 83 ? -6.082 4.435 20.260 1.00 94.69 83 ASN A C 1
ATOM 662 O O . ASN A 1 83 ? -6.875 3.502 20.362 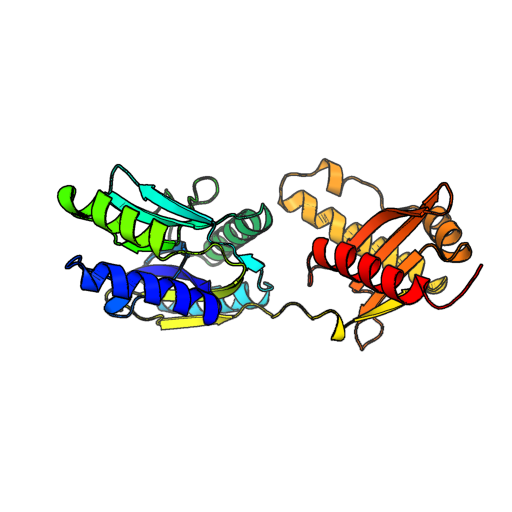1.00 94.69 83 ASN A O 1
ATOM 666 N N . THR A 1 84 ? -5.509 4.720 19.090 1.00 95.25 84 THR A N 1
ATOM 667 C CA . THR A 1 84 ? -5.753 3.927 17.881 1.00 95.25 84 THR A CA 1
ATOM 668 C C . THR A 1 84 ? -4.866 2.695 17.913 1.00 95.25 84 THR A C 1
ATOM 670 O O . THR A 1 84 ? -3.641 2.819 17.968 1.00 95.25 84 THR A O 1
ATOM 673 N N . VAL A 1 85 ? -5.470 1.509 17.848 1.00 96.88 85 VAL A N 1
ATOM 674 C CA . VAL A 1 85 ? -4.741 0.241 17.742 1.00 96.88 85 VAL A CA 1
ATOM 675 C C . VAL A 1 85 ? -4.688 -0.169 16.277 1.00 96.88 85 VAL A C 1
ATOM 677 O O . VAL A 1 85 ? -5.706 -0.193 15.585 1.00 96.88 85 VAL A O 1
ATOM 680 N N . TYR A 1 86 ? -3.498 -0.503 15.790 1.00 96.50 86 TYR A N 1
ATOM 681 C CA . TYR A 1 86 ? -3.248 -0.782 14.379 1.00 96.50 86 TYR A CA 1
ATOM 682 C C . TYR A 1 86 ? -2.201 -1.881 14.187 1.00 96.50 86 TYR A C 1
ATOM 684 O O . TYR A 1 86 ? -1.490 -2.271 15.112 1.00 96.50 86 TYR A O 1
ATOM 692 N N . LEU A 1 87 ? -2.097 -2.386 12.961 1.00 96.31 87 LEU A N 1
ATOM 693 C CA . LEU A 1 87 ? -1.013 -3.246 12.509 1.00 96.31 87 LEU A CA 1
ATOM 694 C C . LEU A 1 87 ? 0.024 -2.402 11.762 1.00 96.31 87 LEU A C 1
ATOM 696 O O . LEU A 1 87 ? -0.275 -1.809 10.722 1.00 96.31 87 LEU A O 1
ATOM 700 N N . ALA A 1 88 ? 1.247 -2.356 12.288 1.00 95.06 88 ALA A N 1
ATOM 701 C CA . ALA A 1 88 ? 2.361 -1.640 11.684 1.00 95.06 88 ALA A CA 1
ATOM 702 C C . ALA A 1 88 ? 2.935 -2.449 10.505 1.00 95.06 88 ALA A C 1
ATOM 704 O O . ALA A 1 88 ? 3.355 -3.598 10.696 1.00 95.06 88 ALA A O 1
ATOM 705 N N . PRO A 1 89 ? 2.974 -1.902 9.281 1.00 94.12 89 PRO A N 1
ATOM 706 C CA . PRO A 1 89 ? 3.593 -2.562 8.149 1.00 94.12 89 PRO A CA 1
ATOM 707 C C . PRO A 1 89 ? 5.121 -2.431 8.188 1.00 94.12 89 PRO A C 1
ATOM 709 O O . PRO A 1 89 ? 5.672 -1.387 8.530 1.00 94.12 89 PRO A O 1
ATOM 712 N N . ARG A 1 90 ? 5.829 -3.467 7.734 1.00 88.12 90 ARG A N 1
ATOM 713 C CA . ARG A 1 90 ? 7.249 -3.365 7.382 1.00 88.12 90 ARG A CA 1
ATOM 714 C C . ARG A 1 90 ? 7.368 -2.951 5.920 1.00 88.12 90 ARG A C 1
ATOM 716 O O . ARG A 1 90 ? 7.347 -3.798 5.025 1.00 88.12 90 ARG A O 1
ATOM 723 N N . LEU A 1 91 ? 7.498 -1.651 5.677 1.00 82.44 91 LEU A N 1
ATOM 724 C CA . LEU A 1 91 ? 7.656 -1.111 4.330 1.00 82.44 91 LEU A CA 1
ATOM 725 C C . LEU A 1 91 ? 9.137 -0.953 3.946 1.00 82.44 91 LEU A C 1
ATOM 727 O O . LEU A 1 91 ? 9.972 -0.547 4.747 1.00 82.44 91 LEU A O 1
ATOM 731 N N . SER A 1 92 ? 9.466 -1.290 2.698 1.00 79.69 92 SER A N 1
ATOM 732 C CA . SER A 1 92 ? 10.746 -0.958 2.054 1.00 79.69 92 SER A CA 1
ATOM 733 C C . SER A 1 92 ? 10.727 0.454 1.461 1.00 79.69 92 SER A C 1
ATOM 735 O O . SER A 1 92 ? 9.648 0.963 1.176 1.00 79.69 92 SER A O 1
ATOM 737 N N . GLY A 1 93 ? 11.894 1.015 1.116 1.00 79.19 93 GLY A N 1
ATOM 738 C CA . GLY A 1 93 ? 12.003 2.312 0.419 1.00 79.19 93 GLY A CA 1
ATOM 739 C C . GLY A 1 93 ? 11.104 2.457 -0.820 1.00 79.19 93 GLY A C 1
ATOM 740 O O . GLY A 1 93 ? 10.517 3.511 -1.021 1.00 79.19 93 GLY A O 1
ATOM 741 N N . ALA A 1 94 ? 10.872 1.368 -1.565 1.00 80.00 94 ALA A N 1
ATOM 742 C CA . ALA A 1 94 ? 9.960 1.354 -2.717 1.00 80.00 94 ALA A CA 1
ATOM 743 C C . ALA A 1 94 ? 8.517 1.808 -2.400 1.00 80.00 94 ALA A C 1
ATOM 745 O O . ALA A 1 94 ? 7.825 2.321 -3.274 1.00 80.00 94 ALA A O 1
ATOM 746 N N . TRP A 1 95 ? 8.044 1.624 -1.163 1.00 86.44 95 TRP A N 1
ATOM 747 C CA . TRP A 1 95 ? 6.719 2.093 -0.750 1.00 86.44 95 TRP A CA 1
ATOM 748 C C . TRP A 1 95 ? 6.681 3.609 -0.553 1.00 86.44 95 TRP A C 1
ATOM 750 O O . TRP A 1 95 ? 5.735 4.251 -0.998 1.00 86.44 95 TRP A O 1
ATOM 760 N N . PHE A 1 96 ? 7.717 4.175 0.068 1.00 87.69 96 PHE A N 1
ATOM 761 C CA . PHE A 1 96 ? 7.855 5.622 0.248 1.00 87.69 96 PHE A CA 1
ATOM 762 C C . PHE A 1 96 ? 8.089 6.338 -1.090 1.00 87.69 96 PHE A C 1
ATOM 764 O O . PHE A 1 96 ? 7.565 7.429 -1.307 1.00 87.69 96 PHE A O 1
ATOM 771 N N . GLU A 1 97 ? 8.801 5.695 -2.020 1.00 86.00 97 GLU A N 1
ATOM 772 C CA . GLU A 1 97 ? 8.946 6.172 -3.399 1.00 86.00 97 GLU A CA 1
ATOM 773 C C . GLU A 1 97 ? 7.595 6.189 -4.129 1.00 86.00 97 GLU A C 1
ATOM 775 O O . GLU A 1 97 ? 7.238 7.195 -4.738 1.00 86.00 97 GLU A O 1
ATOM 780 N N . MET A 1 98 ? 6.813 5.104 -4.046 1.00 90.38 98 MET A N 1
ATOM 781 C CA . MET A 1 98 ? 5.477 5.048 -4.652 1.00 90.38 98 MET A CA 1
ATOM 782 C C . MET A 1 98 ? 4.561 6.133 -4.078 1.00 90.38 98 MET A C 1
ATOM 784 O O . MET A 1 98 ? 3.910 6.835 -4.846 1.00 90.38 98 MET A O 1
ATOM 788 N N . HIS A 1 99 ? 4.558 6.309 -2.754 1.00 95.38 99 HIS A N 1
ATOM 789 C CA . HIS A 1 99 ? 3.779 7.348 -2.075 1.00 95.38 99 HIS A CA 1
ATOM 790 C C . HIS A 1 99 ? 4.177 8.758 -2.531 1.00 95.38 99 HIS A C 1
ATOM 792 O O . HIS A 1 99 ? 3.317 9.528 -2.952 1.00 95.38 99 HIS A O 1
ATOM 798 N N . THR A 1 100 ? 5.479 9.056 -2.574 1.00 93.88 100 THR A N 1
ATOM 799 C CA . THR A 1 100 ? 6.005 10.326 -3.107 1.00 93.88 100 THR A CA 1
ATOM 800 C C . THR A 1 100 ? 5.555 10.554 -4.550 1.00 93.88 100 THR A C 1
ATOM 802 O O . THR A 1 100 ? 5.045 11.622 -4.880 1.00 93.88 100 THR A O 1
ATOM 805 N N . ARG A 1 101 ? 5.686 9.539 -5.415 1.00 95.25 101 ARG A N 1
ATOM 806 C CA . ARG A 1 101 ? 5.264 9.616 -6.822 1.00 95.25 101 ARG A CA 1
ATOM 807 C C . ARG A 1 101 ? 3.761 9.840 -6.963 1.00 95.25 101 ARG A C 1
ATOM 809 O O . ARG A 1 101 ? 3.367 10.620 -7.822 1.00 95.25 101 ARG A O 1
ATOM 816 N N . LEU A 1 102 ? 2.941 9.182 -6.142 1.00 96.44 102 LEU A N 1
ATOM 817 C CA . LEU A 1 102 ? 1.489 9.363 -6.132 1.00 96.44 102 LEU A CA 1
ATOM 818 C C . LEU A 1 102 ? 1.130 10.808 -5.786 1.00 96.44 102 LEU A C 1
ATOM 820 O O . LEU A 1 102 ? 0.390 11.445 -6.530 1.00 96.44 102 LEU A O 1
ATOM 824 N N . LEU A 1 103 ? 1.668 11.337 -4.684 1.00 96.75 103 LEU A N 1
ATOM 825 C CA . LEU A 1 103 ? 1.338 12.688 -4.229 1.00 96.75 103 LEU A CA 1
ATOM 826 C C . LEU A 1 103 ? 1.838 13.767 -5.196 1.00 96.75 103 LEU A C 1
ATOM 828 O O . LEU A 1 103 ? 1.111 14.724 -5.456 1.00 96.75 103 LEU A O 1
ATOM 832 N N . THR A 1 104 ? 3.034 13.608 -5.767 1.00 95.62 104 THR A N 1
ATOM 833 C CA . THR A 1 104 ? 3.545 14.516 -6.806 1.00 95.62 104 THR A CA 1
ATOM 834 C C . THR A 1 104 ? 2.664 14.481 -8.051 1.00 95.62 104 THR A C 1
ATOM 836 O O . THR A 1 104 ? 2.222 15.532 -8.504 1.00 95.62 104 THR A O 1
ATOM 839 N N . TYR A 1 105 ? 2.326 13.287 -8.546 1.00 96.75 105 TYR A N 1
ATOM 840 C CA . TYR A 1 105 ? 1.444 13.131 -9.702 1.00 96.75 105 TYR A CA 1
ATOM 841 C C . TYR A 1 105 ? 0.072 13.782 -9.470 1.00 96.75 105 TYR A C 1
ATOM 843 O O . TYR A 1 105 ? -0.406 14.534 -10.313 1.00 96.75 105 TYR A O 1
ATOM 851 N N . LEU A 1 106 ? -0.553 13.558 -8.310 1.00 97.19 106 LEU A N 1
ATOM 852 C CA . LEU A 1 106 ? -1.844 14.168 -7.979 1.00 97.19 106 LEU A CA 1
ATOM 853 C C . LEU A 1 106 ? -1.759 15.700 -7.926 1.00 97.19 106 LEU A C 1
ATOM 855 O O . LEU A 1 106 ? -2.653 16.378 -8.430 1.00 97.19 106 LEU A O 1
ATOM 859 N N . ARG A 1 107 ? -0.674 16.260 -7.374 1.00 95.62 107 ARG A N 1
ATOM 860 C CA . ARG A 1 107 ? -0.434 17.714 -7.385 1.00 95.62 107 ARG A CA 1
ATOM 861 C C . ARG A 1 107 ? -0.322 18.260 -8.808 1.00 95.62 107 ARG A C 1
ATOM 863 O O . ARG A 1 107 ? -0.916 19.294 -9.094 1.00 95.62 107 ARG A O 1
ATOM 870 N N . GLU A 1 108 ? 0.369 17.558 -9.704 1.00 96.62 108 GLU A N 1
ATOM 871 C CA . GLU A 1 108 ? 0.472 17.928 -11.125 1.00 96.62 108 GLU A CA 1
ATOM 872 C C . GLU A 1 108 ? -0.885 17.889 -11.846 1.00 96.62 108 GLU A C 1
ATOM 874 O O . GLU A 1 108 ? -1.128 18.704 -12.733 1.00 96.62 108 GLU A O 1
ATOM 879 N N . GLN A 1 109 ? -1.796 16.996 -11.439 1.00 96.81 109 GLN A N 1
ATOM 880 C CA . GLN A 1 109 ? -3.179 16.968 -11.936 1.00 96.81 109 GLN A CA 1
ATOM 881 C C . GLN A 1 109 ? -4.075 18.070 -11.334 1.00 96.81 109 GLN A C 1
ATOM 883 O O . GLN A 1 109 ? -5.219 18.243 -11.757 1.00 96.81 109 GLN A O 1
ATOM 888 N N . GLY A 1 110 ? -3.574 18.832 -10.357 1.00 96.38 110 GLY A N 1
ATOM 889 C CA . GLY A 1 110 ? -4.330 19.880 -9.673 1.00 96.38 110 GLY A CA 1
ATOM 890 C C . GLY A 1 110 ? -5.213 19.364 -8.535 1.00 96.38 110 GLY A C 1
ATOM 891 O O . GLY A 1 110 ? -6.303 19.906 -8.323 1.00 96.38 110 GLY A O 1
ATOM 892 N N . ALA A 1 111 ? -4.771 18.316 -7.829 1.00 95.00 111 ALA A N 1
ATOM 893 C CA . ALA A 1 111 ? -5.376 17.888 -6.571 1.00 95.00 111 ALA A CA 1
ATOM 894 C C . ALA A 1 111 ? -5.269 18.981 -5.496 1.00 95.00 111 ALA A C 1
ATOM 896 O O . ALA A 1 111 ? -4.286 19.725 -5.429 1.00 95.00 111 ALA A O 1
ATOM 897 N N . ASP A 1 112 ? -6.279 19.040 -4.630 1.00 93.50 112 ASP A N 1
ATOM 898 C CA . ASP A 1 112 ? -6.308 19.951 -3.490 1.00 93.50 112 ASP A CA 1
ATOM 899 C C . ASP A 1 112 ? -5.139 19.675 -2.515 1.00 93.50 112 ASP A C 1
ATOM 901 O O . ASP A 1 112 ? -4.633 18.551 -2.441 1.00 93.50 112 ASP A O 1
ATOM 905 N N . PRO A 1 113 ? -4.659 20.672 -1.750 1.00 87.00 113 PRO A N 1
ATOM 906 C CA . PRO A 1 113 ? -3.632 20.442 -0.737 1.00 87.00 113 PRO A CA 1
ATOM 907 C C . PRO A 1 113 ? -4.169 19.590 0.426 1.00 87.00 113 PRO A C 1
ATOM 909 O O . PRO A 1 113 ? -5.334 19.699 0.805 1.00 87.00 113 PRO A O 1
ATOM 912 N N . GLN A 1 114 ? -3.302 18.789 1.055 1.00 86.81 114 GLN A N 1
ATOM 913 C CA . GLN A 1 114 ? -3.651 17.995 2.243 1.00 86.81 114 GLN A CA 1
ATOM 914 C C . GLN A 1 114 ? -3.776 18.892 3.491 1.00 86.81 114 GLN A C 1
ATOM 916 O O . GLN A 1 114 ? -2.829 19.023 4.263 1.00 86.81 114 GLN A O 1
ATOM 921 N N . ARG A 1 115 ? -4.932 19.544 3.680 1.00 82.56 115 ARG A N 1
ATOM 922 C CA . ARG A 1 115 ? -5.149 20.564 4.732 1.00 82.56 115 ARG A CA 1
ATOM 923 C C . ARG A 1 115 ? -5.231 20.021 6.160 1.00 82.56 115 ARG A C 1
ATOM 925 O O . ARG A 1 115 ? -4.849 20.721 7.085 1.00 82.56 115 ARG A O 1
ATOM 932 N N . PHE A 1 116 ? -5.725 18.799 6.342 1.00 84.81 116 PHE A N 1
ATOM 933 C CA . PHE A 1 116 ? -5.901 18.170 7.663 1.00 84.81 116 PHE A CA 1
ATOM 934 C C . PHE A 1 116 ? -5.068 16.888 7.830 1.00 84.81 116 PHE A C 1
ATOM 936 O O . PHE A 1 116 ? -5.037 16.278 8.897 1.00 84.81 116 PHE A O 1
ATOM 943 N N . ALA A 1 117 ? -4.359 16.480 6.776 1.00 86.12 117 ALA A N 1
ATOM 944 C CA . ALA A 1 117 ? -3.706 15.181 6.669 1.00 86.12 117 ALA A CA 1
ATOM 945 C C . ALA A 1 117 ? -2.173 15.293 6.568 1.00 86.12 117 ALA A C 1
ATOM 947 O O . ALA A 1 117 ? -1.509 14.491 5.916 1.00 86.12 117 ALA A O 1
ATOM 948 N N . HIS A 1 118 ? -1.579 16.281 7.246 1.00 86.38 118 HIS A N 1
ATOM 949 C CA . HIS A 1 118 ? -0.129 16.535 7.215 1.00 86.38 118 HIS A CA 1
ATOM 950 C C . HIS A 1 118 ? 0.732 15.349 7.679 1.00 86.38 118 HIS A C 1
ATOM 952 O O . HIS A 1 118 ? 1.897 15.257 7.307 1.00 86.38 118 HIS A O 1
ATOM 958 N N . HIS A 1 119 ? 0.177 14.432 8.476 1.00 88.50 119 HIS A N 1
ATOM 959 C CA . HIS A 1 119 ? 0.853 13.222 8.963 1.00 88.50 119 HIS A CA 1
ATOM 960 C C . HIS A 1 119 ? 0.926 12.088 7.916 1.00 88.50 119 HIS A C 1
ATOM 962 O O . HIS A 1 119 ? 1.526 11.043 8.169 1.00 88.50 119 HIS A O 1
ATOM 968 N N . ILE A 1 120 ? 0.311 12.275 6.744 1.00 92.50 120 ILE A N 1
ATOM 969 C CA . ILE A 1 120 ? 0.393 11.364 5.593 1.00 92.50 120 ILE A CA 1
ATOM 970 C C . ILE A 1 120 ? 0.913 12.065 4.326 1.00 92.50 120 ILE A C 1
ATOM 972 O O . ILE A 1 120 ? 0.662 11.610 3.210 1.00 92.50 120 ILE A O 1
ATOM 976 N N . ASP A 1 121 ? 1.649 13.169 4.483 1.00 93.44 121 ASP A N 1
ATOM 977 C CA . ASP A 1 121 ? 2.312 13.874 3.380 1.00 93.44 121 ASP A CA 1
ATOM 978 C C . ASP A 1 121 ? 3.717 13.300 3.092 1.00 93.44 121 ASP A C 1
ATOM 980 O O . ASP A 1 121 ? 4.228 12.413 3.788 1.00 93.44 121 ASP A O 1
ATOM 984 N N . ILE A 1 122 ? 4.343 13.784 2.019 1.00 91.81 122 ILE A N 1
ATOM 985 C CA . ILE A 1 122 ? 5.702 13.424 1.612 1.00 91.81 122 ILE A CA 1
ATOM 986 C C . ILE A 1 122 ? 6.665 13.720 2.768 1.00 91.81 122 ILE A C 1
ATOM 988 O O . ILE A 1 122 ? 6.776 14.852 3.233 1.00 91.81 122 ILE A O 1
ATOM 992 N N . GLY A 1 123 ? 7.384 12.688 3.214 1.00 90.06 123 GLY A N 1
ATOM 993 C CA . GLY A 1 123 ? 8.370 12.784 4.295 1.00 90.06 123 GLY A CA 1
ATOM 994 C C . GLY A 1 123 ? 7.803 12.655 5.713 1.00 90.06 123 GLY A C 1
ATOM 995 O O . GLY A 1 123 ? 8.584 12.476 6.643 1.00 90.06 123 GLY A O 1
ATOM 996 N N . THR A 1 124 ? 6.479 12.681 5.893 1.00 92.88 124 THR A N 1
ATOM 997 C CA . THR A 1 124 ? 5.820 12.546 7.209 1.00 92.88 124 THR A CA 1
ATOM 998 C C . THR A 1 124 ? 4.934 11.305 7.322 1.00 92.88 124 THR A C 1
ATOM 1000 O O . THR A 1 124 ? 4.473 10.982 8.417 1.00 92.88 124 THR A O 1
ATOM 1003 N N . TRP A 1 125 ? 4.721 10.585 6.216 1.00 94.81 125 TRP A N 1
ATOM 1004 C CA . TRP A 1 125 ? 3.843 9.420 6.156 1.00 94.81 125 TRP A CA 1
ATOM 1005 C C . TRP A 1 125 ? 4.194 8.326 7.170 1.00 94.81 125 TRP A C 1
ATOM 1007 O O . TRP A 1 125 ? 5.241 7.679 7.087 1.00 94.81 125 TRP A O 1
ATOM 1017 N N . THR A 1 126 ? 3.259 8.086 8.095 1.00 93.69 126 THR A N 1
ATOM 1018 C CA . THR A 1 126 ? 3.311 6.985 9.067 1.00 93.69 126 THR A CA 1
ATOM 1019 C C . THR A 1 126 ? 2.292 5.901 8.689 1.00 93.69 126 THR A C 1
ATOM 1021 O O . THR A 1 126 ? 1.126 5.967 9.093 1.00 93.69 126 THR A O 1
ATOM 1024 N N . PRO A 1 127 ? 2.687 4.898 7.886 1.00 95.06 127 PRO A N 1
ATOM 1025 C CA . PRO A 1 127 ? 1.769 3.901 7.349 1.00 95.06 127 PRO A CA 1
ATOM 1026 C C . PRO A 1 127 ? 1.276 2.951 8.442 1.00 95.06 127 PRO A C 1
ATOM 1028 O O . PRO A 1 127 ? 2.066 2.426 9.225 1.00 95.06 127 PRO A O 1
ATOM 1031 N N . HIS A 1 128 ? -0.024 2.675 8.461 1.00 95.88 128 HIS A N 1
ATOM 1032 C CA . HIS A 1 128 ? -0.639 1.769 9.425 1.00 95.88 128 HIS A CA 1
ATOM 1033 C C . HIS A 1 128 ? -1.929 1.166 8.868 1.00 95.88 128 HIS A C 1
ATOM 1035 O O . HIS A 1 128 ? -2.623 1.808 8.085 1.00 95.88 128 HIS A O 1
ATOM 1041 N N . CYS A 1 129 ? -2.242 -0.069 9.270 1.00 96.19 129 CYS A N 1
ATOM 1042 C CA . CYS A 1 129 ? -3.544 -0.685 9.025 1.00 96.19 129 CYS A CA 1
ATOM 1043 C C . CYS A 1 129 ? -4.348 -0.687 10.321 1.00 96.19 129 CYS A C 1
ATOM 1045 O O . CYS A 1 129 ? -4.077 -1.489 11.217 1.00 96.19 129 CYS A O 1
ATOM 1047 N N . THR A 1 130 ? -5.317 0.214 10.437 1.00 95.50 130 THR A N 1
ATOM 1048 C CA . THR A 1 130 ? -6.107 0.383 11.660 1.00 95.50 130 THR A CA 1
ATOM 1049 C C . THR A 1 130 ? -6.912 -0.870 11.993 1.00 95.50 130 THR A C 1
ATOM 1051 O O . THR A 1 130 ? -7.595 -1.435 11.140 1.00 95.50 130 THR A O 1
ATOM 1054 N N . LEU A 1 131 ? -6.831 -1.304 13.253 1.00 95.75 131 LEU A N 1
ATOM 1055 C CA . LEU A 1 131 ? -7.732 -2.306 13.812 1.00 95.75 131 LEU A CA 1
ATOM 1056 C C . LEU A 1 131 ? -8.941 -1.619 14.442 1.00 95.75 131 LEU A C 1
ATOM 1058 O O . LEU A 1 131 ? -10.065 -1.963 14.101 1.00 95.75 131 LEU A O 1
ATOM 1062 N N . VAL A 1 132 ? -8.709 -0.635 15.312 1.00 95.19 132 VAL A N 1
ATOM 1063 C CA . VAL A 1 132 ? -9.764 0.180 15.929 1.00 95.19 132 VAL A CA 1
ATOM 1064 C C . VAL A 1 132 ? -9.248 1.600 16.131 1.00 95.19 132 VAL A C 1
ATOM 1066 O O . VAL A 1 132 ? -8.143 1.788 16.648 1.00 95.19 132 VAL A O 1
ATOM 1069 N N . SER A 1 133 ? -10.047 2.585 15.730 1.00 92.06 133 SER A N 1
ATOM 1070 C CA . SER A 1 133 ? -9.790 4.007 15.972 1.00 92.06 133 SER A CA 1
ATOM 1071 C C . SER A 1 133 ? -10.414 4.441 17.294 1.00 92.06 133 SER A C 1
ATOM 1073 O O . SER A 1 133 ? -11.487 3.956 17.636 1.00 92.06 133 SER A O 1
ATOM 1075 N N . ARG A 1 134 ? -9.797 5.403 17.995 1.00 88.44 134 ARG A N 1
ATOM 1076 C CA . ARG A 1 134 ? -10.391 6.063 19.178 1.00 88.44 134 ARG A CA 1
ATOM 1077 C C . ARG A 1 134 ? -10.908 5.070 20.231 1.00 88.44 134 ARG A C 1
ATOM 1079 O O . ARG A 1 134 ? -12.036 5.188 20.697 1.00 88.44 134 ARG A O 1
ATOM 1086 N N . VAL A 1 135 ? -10.091 4.075 20.584 1.00 93.75 135 VAL A N 1
ATOM 1087 C CA . VAL A 1 135 ? -10.453 3.097 21.620 1.00 93.75 135 VAL A CA 1
ATOM 1088 C C . VAL A 1 135 ? -10.604 3.817 22.961 1.00 93.75 135 VAL A C 1
ATOM 1090 O O . VAL A 1 135 ? -9.748 4.625 23.335 1.00 93.75 135 VAL A O 1
ATOM 1093 N N . GLU A 1 136 ? -11.667 3.506 23.702 1.00 94.00 136 GLU A N 1
ATOM 1094 C CA . GLU A 1 136 ? -11.822 3.988 25.074 1.00 94.00 136 GLU A CA 1
ATOM 1095 C C . GLU A 1 136 ? -10.606 3.565 25.920 1.00 94.00 136 GLU A C 1
ATOM 1097 O O . GLU A 1 136 ? -10.179 2.409 25.833 1.00 94.00 136 GLU A O 1
ATOM 1102 N N . PRO A 1 137 ? -10.017 4.446 26.755 1.00 93.56 137 PRO A N 1
ATOM 1103 C CA . PRO A 1 137 ? -8.758 4.156 27.451 1.00 93.56 137 PRO A CA 1
ATOM 1104 C C . PRO A 1 137 ? -8.748 2.833 28.235 1.00 93.56 137 PRO A C 1
ATOM 1106 O O . PRO A 1 137 ? -7.730 2.142 28.279 1.00 93.56 137 PRO A O 1
ATOM 1109 N N . GLN A 1 138 ? -9.889 2.459 28.821 1.00 93.50 138 GLN A N 1
ATOM 1110 C CA . GLN A 1 138 ? -10.061 1.210 29.571 1.00 93.50 138 GLN A CA 1
ATOM 1111 C C . GLN A 1 138 ? -9.967 -0.054 28.693 1.00 93.50 138 GLN A C 1
ATOM 1113 O O . GLN A 1 138 ? -9.564 -1.112 29.178 1.00 93.50 138 GLN A O 1
ATOM 1118 N N . ASP A 1 139 ? -10.282 0.059 27.401 1.00 95.75 139 ASP A N 1
ATOM 1119 C CA . ASP A 1 139 ? -10.366 -1.061 26.462 1.00 95.75 139 ASP A CA 1
ATOM 1120 C C . ASP A 1 139 ? -9.085 -1.248 25.638 1.00 95.75 139 ASP A C 1
ATOM 1122 O O . ASP A 1 139 ? -8.886 -2.304 25.032 1.00 95.75 139 ASP A O 1
ATOM 1126 N N . VAL A 1 140 ? -8.159 -0.280 25.660 1.00 95.62 140 VAL A N 1
ATOM 1127 C CA . VAL A 1 140 ? -6.901 -0.321 24.890 1.00 95.62 140 VAL A CA 1
ATOM 1128 C C . VAL A 1 140 ? -6.125 -1.617 25.136 1.00 95.62 140 VAL A C 1
ATOM 1130 O O . VAL A 1 140 ? -5.726 -2.297 24.187 1.00 95.62 140 VAL A O 1
ATOM 1133 N N . LEU A 1 141 ? -5.943 -2.011 26.402 1.00 95.12 141 LEU A N 1
ATOM 1134 C CA . LEU A 1 141 ? -5.208 -3.235 26.742 1.00 95.12 141 LEU A CA 1
ATOM 1135 C C . LEU A 1 141 ? -5.937 -4.501 26.274 1.00 95.12 141 LEU A C 1
ATOM 1137 O O . LEU A 1 141 ? -5.285 -5.466 25.867 1.00 95.12 141 LEU A O 1
ATOM 1141 N N . THR A 1 142 ? -7.272 -4.494 26.285 1.00 96.69 142 THR A N 1
ATOM 1142 C CA . THR A 1 142 ? -8.096 -5.590 25.761 1.00 96.69 142 THR A CA 1
ATOM 1143 C C . THR A 1 142 ? -7.871 -5.756 24.261 1.00 96.69 142 THR A C 1
ATOM 1145 O O . THR A 1 142 ? -7.552 -6.858 23.806 1.00 96.69 142 THR A O 1
ATOM 1148 N N . VAL A 1 143 ? -7.941 -4.662 23.495 1.00 97.19 143 VAL A N 1
ATOM 1149 C CA . VAL A 1 143 ? -7.732 -4.679 22.038 1.00 97.19 143 VAL A CA 1
ATOM 1150 C C . VAL A 1 143 ? -6.317 -5.146 21.690 1.00 97.19 143 VAL A C 1
ATOM 1152 O O . VAL A 1 143 ? -6.145 -6.018 20.835 1.00 97.19 143 VAL A O 1
ATOM 1155 N N . VAL A 1 144 ? -5.298 -4.639 22.388 1.00 96.12 144 VAL A N 1
ATOM 1156 C CA . VAL A 1 144 ? -3.892 -5.022 22.172 1.00 96.12 144 VAL A CA 1
ATOM 1157 C C . VAL A 1 144 ? -3.670 -6.502 22.466 1.00 96.12 144 VAL A C 1
ATOM 1159 O O . VAL A 1 144 ? -3.059 -7.200 21.655 1.00 96.12 144 VAL A O 1
ATOM 1162 N N . LYS A 1 145 ? -4.206 -7.010 23.583 1.00 96.56 145 LYS A N 1
ATOM 1163 C CA . LYS A 1 145 ? -4.119 -8.430 23.948 1.00 96.56 145 LYS A CA 1
ATOM 1164 C C . LYS A 1 145 ? -4.749 -9.319 22.876 1.00 96.56 145 LYS A C 1
ATOM 1166 O O . LYS A 1 145 ? -4.141 -10.311 22.473 1.00 96.56 145 LYS A O 1
ATOM 1171 N N . ILE A 1 146 ? -5.936 -8.958 22.386 1.00 97.88 146 ILE A N 1
ATOM 1172 C CA . ILE A 1 146 ? -6.619 -9.702 21.320 1.00 97.88 146 ILE A CA 1
ATOM 1173 C C . ILE A 1 146 ? -5.789 -9.676 20.036 1.00 97.88 146 ILE A C 1
ATOM 1175 O O . ILE A 1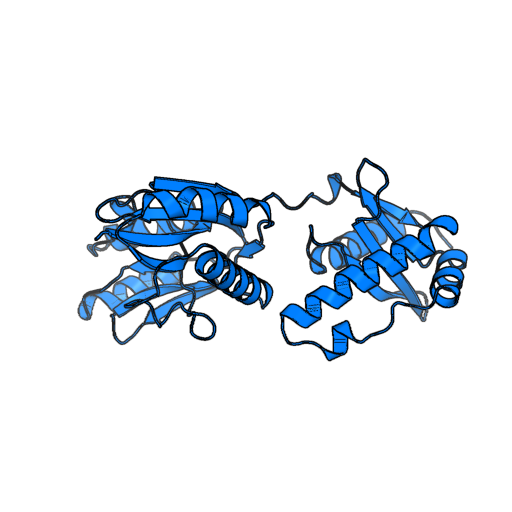 146 ? -5.548 -10.732 19.449 1.00 97.88 146 ILE A O 1
ATOM 1179 N N . ALA A 1 147 ? -5.302 -8.504 19.622 1.00 96.00 147 ALA A N 1
ATOM 1180 C CA . ALA A 1 147 ? -4.472 -8.365 18.430 1.00 96.00 147 ALA A CA 1
ATOM 1181 C C . ALA A 1 147 ? -3.191 -9.210 18.529 1.00 96.00 147 ALA A C 1
ATOM 1183 O O . ALA A 1 147 ? -2.844 -9.910 17.580 1.00 96.00 147 ALA A O 1
ATOM 1184 N N . GLN A 1 148 ? -2.529 -9.225 19.688 1.00 93.44 148 GLN A N 1
ATOM 1185 C CA . GLN A 1 148 ? -1.311 -10.004 19.926 1.00 93.44 148 GLN A CA 1
ATOM 1186 C C . GLN A 1 148 ? -1.553 -11.523 19.883 1.00 93.44 148 GLN A C 1
ATOM 1188 O O . GLN A 1 148 ? -0.695 -12.276 19.424 1.00 93.44 148 GLN A O 1
ATOM 1193 N N . GLN A 1 149 ? -2.720 -11.987 20.334 1.00 94.62 149 GLN A N 1
ATOM 1194 C CA . GLN A 1 149 ? -3.091 -13.406 20.313 1.00 94.62 149 GLN A CA 1
ATOM 1195 C C . GLN A 1 149 ? -3.609 -13.868 18.945 1.00 94.62 149 GLN A C 1
ATOM 1197 O O . GLN A 1 149 ? -3.406 -15.021 18.555 1.00 94.62 149 GLN A O 1
ATOM 1202 N N . ALA A 1 150 ? -4.312 -12.989 18.230 1.00 95.56 150 ALA A N 1
ATOM 1203 C CA . ALA A 1 150 ? -4.997 -13.315 16.989 1.00 95.56 150 ALA A CA 1
ATOM 1204 C C . ALA A 1 150 ? -4.146 -13.071 15.739 1.00 95.56 150 ALA A C 1
ATOM 1206 O O . ALA A 1 150 ? -4.301 -13.809 14.765 1.00 95.56 150 ALA A O 1
ATOM 1207 N N . TRP A 1 151 ? -3.266 -12.067 15.750 1.00 95.62 151 TRP A N 1
ATOM 1208 C CA . TRP A 1 151 ? -2.445 -11.738 14.593 1.00 95.62 151 TRP A CA 1
ATOM 1209 C C . TRP A 1 151 ? -1.240 -12.670 14.488 1.00 95.62 151 TRP A C 1
ATOM 1211 O O . TRP A 1 151 ? -0.464 -12.855 15.427 1.00 95.62 151 TRP A O 1
ATOM 1221 N N . ARG A 1 152 ? -1.051 -13.238 13.299 1.00 92.12 152 ARG A N 1
ATOM 1222 C CA . ARG A 1 152 ? 0.171 -13.946 12.923 1.00 92.12 152 ARG A CA 1
ATOM 1223 C C . ARG A 1 152 ? 0.824 -13.168 11.799 1.00 92.12 152 ARG A C 1
ATOM 1225 O O . ARG A 1 152 ? 0.148 -12.778 10.854 1.00 92.12 152 ARG A O 1
ATOM 1232 N N . ILE A 1 153 ? 2.133 -12.954 11.911 1.00 87.75 153 ILE A N 1
ATOM 1233 C CA . ILE A 1 153 ? 2.910 -12.273 10.877 1.00 87.75 153 ILE A CA 1
ATOM 1234 C C . ILE A 1 153 ? 2.791 -13.074 9.585 1.00 87.75 153 ILE A C 1
ATOM 1236 O O . ILE A 1 153 ? 3.107 -14.263 9.560 1.00 87.75 153 ILE A O 1
ATOM 1240 N N . ARG A 1 154 ? 2.362 -12.410 8.514 1.00 81.56 154 ARG A N 1
ATOM 1241 C CA . ARG A 1 154 ? 2.154 -13.024 7.205 1.00 81.56 154 ARG A CA 1
ATOM 1242 C C . ARG A 1 154 ? 2.653 -12.106 6.107 1.00 81.56 154 ARG A C 1
ATOM 1244 O O . ARG A 1 154 ? 2.573 -10.884 6.232 1.00 81.56 154 ARG A O 1
ATOM 1251 N N . ASP A 1 155 ? 3.169 -12.726 5.058 1.00 81.12 155 ASP A N 1
ATOM 1252 C CA . ASP A 1 155 ? 3.446 -12.045 3.805 1.00 81.12 155 ASP A CA 1
ATOM 1253 C C . ASP A 1 155 ? 2.147 -11.970 2.991 1.00 81.12 155 ASP A C 1
ATOM 1255 O O . ASP A 1 155 ? 1.369 -12.927 2.954 1.00 81.12 155 ASP A O 1
ATOM 1259 N N . GLY A 1 156 ? 1.926 -10.822 2.365 1.00 85.44 156 GLY A N 1
ATOM 1260 C CA . GLY A 1 156 ? 0.822 -10.552 1.457 1.00 85.44 156 GLY A CA 1
ATOM 1261 C C . GLY A 1 156 ? 1.246 -9.539 0.399 1.00 85.44 156 GLY A C 1
ATOM 1262 O O . GLY A 1 156 ? 2.428 -9.213 0.248 1.00 85.44 156 GLY A O 1
ATOM 1263 N N . PHE A 1 157 ? 0.277 -9.019 -0.331 1.00 87.75 157 PHE A N 1
ATOM 1264 C CA . PHE A 1 157 ? 0.443 -8.014 -1.365 1.00 87.75 157 PHE A CA 1
ATOM 1265 C C . PHE A 1 157 ? -0.528 -6.872 -1.135 1.00 87.75 157 PHE A C 1
ATOM 1267 O O . PHE A 1 157 ? -1.659 -7.074 -0.696 1.00 87.75 157 PHE A O 1
ATOM 1274 N N . ALA A 1 158 ? -0.088 -5.670 -1.487 1.00 89.69 158 ALA A N 1
ATOM 1275 C CA . ALA A 1 158 ? -1.026 -4.600 -1.755 1.00 89.69 158 ALA A CA 1
ATOM 1276 C C . ALA A 1 158 ? -1.372 -4.600 -3.246 1.00 89.69 158 ALA A C 1
ATOM 1278 O O . ALA A 1 158 ? -0.494 -4.558 -4.110 1.00 89.69 158 ALA A O 1
ATOM 1279 N N . GLU A 1 159 ? -2.664 -4.710 -3.522 1.00 90.12 159 GLU A N 1
ATOM 1280 C CA . GLU A 1 159 ? -3.243 -5.026 -4.825 1.00 90.12 159 GLU A CA 1
ATOM 1281 C C . GLU A 1 159 ? -3.648 -3.776 -5.612 1.00 90.12 159 GLU A C 1
ATOM 1283 O O . GLU A 1 159 ? -3.831 -3.861 -6.825 1.00 90.12 159 GLU A O 1
ATOM 1288 N N . GLY A 1 160 ? -3.780 -2.619 -4.962 1.00 94.88 160 GLY A N 1
ATOM 1289 C CA . GLY A 1 160 ? -4.143 -1.379 -5.640 1.00 94.88 160 GLY A CA 1
ATOM 1290 C C . GLY A 1 160 ? -4.512 -0.243 -4.697 1.00 94.88 160 GLY A C 1
ATOM 1291 O O . GLY A 1 160 ? -4.250 -0.302 -3.493 1.00 94.88 160 GLY A O 1
ATOM 1292 N N . ILE A 1 161 ? -5.148 0.778 -5.271 1.00 97.69 161 ILE A N 1
ATOM 1293 C CA . ILE A 1 161 ? -5.635 1.968 -4.566 1.00 97.69 161 ILE A CA 1
ATOM 1294 C C . ILE A 1 161 ? -7.158 2.047 -4.706 1.00 97.69 161 ILE A C 1
ATOM 1296 O O . ILE A 1 161 ? -7.695 1.932 -5.809 1.00 97.69 161 ILE A O 1
ATOM 1300 N N . GLY A 1 162 ? -7.848 2.203 -3.582 1.00 96.88 162 GLY A N 1
ATOM 1301 C CA . GLY A 1 162 ? -9.268 2.525 -3.507 1.00 96.88 162 GLY A CA 1
ATOM 1302 C C . GLY A 1 162 ? -9.470 4.021 -3.282 1.00 96.88 162 GLY A C 1
ATOM 1303 O O . GLY A 1 162 ? -8.652 4.660 -2.618 1.00 96.88 162 GLY A O 1
ATOM 1304 N N . VAL A 1 163 ? -10.554 4.565 -3.829 1.00 97.31 163 VAL A N 1
ATOM 1305 C CA . VAL A 1 163 ? -11.018 5.930 -3.553 1.00 97.31 163 VAL A CA 1
ATOM 1306 C C . VAL A 1 163 ? -12.271 5.834 -2.697 1.00 97.31 163 VAL A C 1
ATOM 1308 O O . VAL A 1 163 ? -13.263 5.252 -3.135 1.00 97.31 163 VAL A O 1
ATOM 1311 N N . VAL A 1 164 ? -12.234 6.411 -1.500 1.00 94.75 164 VAL A N 1
ATOM 1312 C CA . VAL A 1 164 ? -13.368 6.480 -0.567 1.00 94.75 164 VAL A CA 1
ATOM 1313 C C . VAL A 1 164 ? -13.791 7.936 -0.439 1.00 94.75 164 VAL A C 1
ATOM 1315 O O . VAL A 1 164 ? -12.937 8.812 -0.320 1.00 94.75 164 VAL A O 1
ATOM 1318 N N . VAL A 1 165 ? -15.095 8.201 -0.469 1.00 95.00 165 VAL A N 1
ATOM 1319 C CA . VAL A 1 165 ? -15.650 9.550 -0.310 1.00 95.00 165 VAL A CA 1
ATOM 1320 C C . VAL A 1 165 ? -16.671 9.511 0.816 1.00 95.00 165 VAL A C 1
ATOM 1322 O O . VAL A 1 165 ? -17.694 8.843 0.700 1.00 95.00 165 VAL A O 1
ATOM 1325 N N . LEU A 1 166 ? -16.401 10.211 1.915 1.00 91.38 166 LEU A N 1
ATOM 1326 C CA . LEU A 1 166 ? -17.316 10.219 3.053 1.00 91.38 166 LEU A CA 1
ATOM 1327 C C . LEU A 1 166 ? -18.648 10.906 2.697 1.00 91.38 166 LEU A C 1
ATOM 1329 O O . LEU A 1 166 ? -18.664 11.848 1.893 1.00 91.38 166 LEU A O 1
ATOM 1333 N N . PRO A 1 167 ? -19.773 10.458 3.293 1.00 90.31 167 PRO A N 1
ATOM 1334 C CA . PRO A 1 167 ? -19.885 9.502 4.407 1.00 90.31 167 PRO A CA 1
ATOM 1335 C C . PRO A 1 167 ? -19.924 8.016 3.999 1.00 90.31 167 PRO A C 1
ATOM 1337 O O . PRO A 1 167 ? -20.221 7.167 4.836 1.00 90.31 167 PRO A O 1
ATOM 1340 N N . GLU A 1 168 ? -19.664 7.675 2.734 1.00 88.00 168 GLU A N 1
ATOM 1341 C CA . GLU A 1 168 ? -19.662 6.277 2.297 1.00 88.00 168 GLU A CA 1
ATOM 1342 C C . GLU A 1 168 ? -18.504 5.501 2.947 1.00 88.00 168 GLU A C 1
ATOM 1344 O O . GLU A 1 168 ? -17.380 5.992 3.056 1.00 88.00 168 GLU A O 1
ATOM 1349 N N . THR A 1 169 ? -18.771 4.263 3.371 1.00 83.81 169 THR A N 1
ATOM 1350 C CA . THR A 1 169 ? -17.766 3.385 4.001 1.00 83.81 169 THR A CA 1
ATOM 1351 C C . THR A 1 169 ? -17.102 2.427 3.010 1.00 83.81 169 THR A C 1
ATOM 1353 O O . THR A 1 169 ? -16.085 1.803 3.328 1.00 83.81 169 THR A O 1
ATOM 1356 N N . LEU A 1 170 ? -17.659 2.329 1.799 1.00 88.31 170 LEU A N 1
ATOM 1357 C CA . LEU A 1 170 ? -17.177 1.494 0.705 1.00 88.31 170 LEU A CA 1
ATOM 1358 C C . LEU A 1 170 ? -16.336 2.306 -0.283 1.00 88.31 170 LEU A C 1
ATOM 1360 O O . LEU A 1 170 ? -16.530 3.506 -0.462 1.00 88.31 170 LEU A O 1
ATOM 1364 N N . ASP A 1 171 ? -15.424 1.621 -0.972 1.00 90.06 171 ASP A N 1
ATOM 1365 C CA . ASP A 1 171 ? -14.670 2.231 -2.062 1.00 90.06 171 ASP A CA 1
ATOM 1366 C C . ASP A 1 171 ? -15.615 2.604 -3.210 1.00 90.06 171 ASP A C 1
ATOM 1368 O O . ASP A 1 171 ? -16.229 1.731 -3.832 1.00 90.06 171 ASP A O 1
ATOM 1372 N N . ARG A 1 172 ? -15.647 3.889 -3.558 1.00 92.62 172 ARG A N 1
ATOM 1373 C CA . ARG A 1 172 ? -16.337 4.398 -4.744 1.00 92.62 172 ARG A CA 1
ATOM 1374 C C . ARG A 1 172 ? -15.712 3.865 -6.033 1.00 92.62 172 ARG A C 1
ATOM 1376 O O . ARG A 1 172 ? -16.402 3.639 -7.022 1.00 92.62 172 ARG A O 1
ATOM 1383 N N . SER A 1 173 ? -14.395 3.666 -6.031 1.00 95.62 173 SER A N 1
ATOM 1384 C CA . SER A 1 173 ? -13.650 3.051 -7.135 1.00 95.62 173 SER A CA 1
ATOM 1385 C C . SER A 1 173 ? -12.403 2.325 -6.628 1.00 95.62 173 SER A C 1
ATOM 1387 O O . SER A 1 173 ? -11.881 2.638 -5.557 1.00 95.62 173 SER A O 1
ATOM 1389 N N . LYS A 1 174 ? -11.942 1.320 -7.383 1.00 95.75 174 LYS A N 1
ATOM 1390 C CA . LYS A 1 174 ? -10.770 0.494 -7.058 1.00 95.75 174 LYS A CA 1
ATOM 1391 C C . LYS A 1 174 ? -9.915 0.302 -8.298 1.00 95.75 174 LYS A C 1
ATOM 1393 O O . LYS A 1 174 ? -10.400 -0.212 -9.303 1.00 95.75 174 LYS A O 1
ATOM 1398 N N . HIS A 1 175 ? -8.635 0.624 -8.185 1.00 96.56 175 HIS A N 1
ATOM 1399 C CA . HIS A 1 175 ? -7.694 0.574 -9.296 1.00 96.56 175 HIS A CA 1
ATOM 1400 C C . HIS A 1 175 ? -6.540 -0.363 -8.945 1.00 96.56 175 HIS A C 1
ATOM 1402 O O . HIS A 1 175 ? -5.729 -0.067 -8.063 1.00 96.56 175 HIS A O 1
ATOM 1408 N N . ARG A 1 176 ? -6.499 -1.527 -9.608 1.00 93.56 176 ARG A N 1
ATOM 1409 C CA . ARG A 1 176 ? -5.473 -2.549 -9.362 1.00 93.56 176 ARG A CA 1
ATOM 1410 C C . ARG A 1 176 ? -4.132 -2.141 -9.946 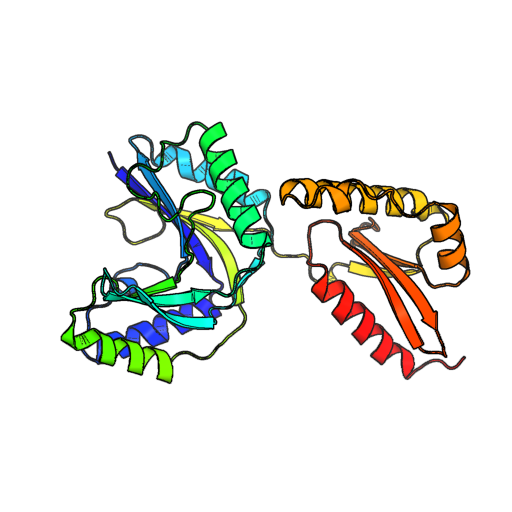1.00 93.56 176 ARG A C 1
ATOM 1412 O O . ARG A 1 176 ? -4.045 -1.618 -11.053 1.00 93.56 176 ARG A O 1
ATOM 1419 N N . PHE A 1 177 ? -3.078 -2.499 -9.230 1.00 88.62 177 PHE A N 1
ATOM 1420 C CA . PHE A 1 177 ? -1.740 -2.539 -9.793 1.00 88.62 177 PHE A CA 1
ATOM 1421 C C . PHE A 1 177 ? -1.597 -3.726 -10.745 1.00 88.62 177 PHE A C 1
ATOM 1423 O O . PHE A 1 177 ? -2.280 -4.746 -10.609 1.00 88.62 177 PHE A O 1
ATOM 1430 N N . ALA A 1 178 ? -0.650 -3.639 -11.679 1.00 77.94 178 ALA A N 1
ATOM 1431 C CA . ALA A 1 178 ? -0.298 -4.799 -12.484 1.00 77.94 178 ALA A CA 1
ATOM 1432 C C . ALA A 1 178 ? 0.240 -5.923 -11.580 1.00 77.94 178 ALA A C 1
ATOM 1434 O O . ALA A 1 178 ? 1.027 -5.681 -10.659 1.00 77.94 178 ALA A O 1
ATOM 1435 N N . SER A 1 179 ? -0.137 -7.171 -11.859 1.00 66.12 179 SER A N 1
ATOM 1436 C CA . SER A 1 179 ? 0.545 -8.307 -11.236 1.00 66.12 179 SER A CA 1
ATOM 1437 C C . SER A 1 179 ? 1.997 -8.361 -11.731 1.00 66.12 179 SER A C 1
ATOM 1439 O O . SER A 1 179 ? 2.245 -8.082 -12.909 1.00 66.12 179 SER A O 1
ATOM 1441 N N . PRO A 1 180 ? 2.980 -8.695 -10.876 1.00 58.44 180 PRO A N 1
ATOM 1442 C CA . PRO A 1 180 ? 4.337 -8.911 -11.322 1.00 58.44 180 PRO A CA 1
ATOM 1443 C C . PRO A 1 180 ? 4.257 -10.144 -12.211 1.00 58.44 180 PRO A C 1
ATOM 1445 O O . PRO A 1 180 ? 3.673 -11.157 -11.813 1.00 58.44 180 PRO A O 1
ATOM 1448 N N . ARG A 1 181 ? 4.821 -10.051 -13.411 1.00 54.16 181 ARG A N 1
ATOM 1449 C CA . ARG A 1 181 ? 4.991 -11.235 -14.246 1.00 54.16 181 ARG A CA 1
ATOM 1450 C C . ARG A 1 181 ? 5.771 -12.267 -13.425 1.00 54.16 181 ARG A C 1
ATOM 1452 O O . ARG A 1 181 ? 6.775 -11.930 -12.790 1.00 54.16 181 ARG A O 1
ATOM 1459 N N . THR A 1 182 ? 5.228 -13.471 -13.315 1.00 50.34 182 THR A N 1
ATOM 1460 C CA . THR A 1 182 ? 5.797 -14.540 -12.489 1.00 50.34 182 THR A CA 1
ATOM 1461 C C . THR A 1 182 ? 7.045 -15.106 -13.160 1.00 50.34 182 THR A C 1
ATOM 1463 O O . THR A 1 182 ? 7.273 -14.877 -14.342 1.00 50.34 182 THR A O 1
ATOM 1466 N N . ALA A 1 183 ? 7.859 -15.883 -12.439 1.00 48.78 183 ALA A N 1
ATOM 1467 C CA . ALA A 1 183 ? 8.994 -16.582 -13.051 1.00 48.78 183 ALA A CA 1
ATOM 1468 C C . ALA A 1 183 ? 8.579 -17.490 -14.231 1.00 48.78 183 ALA A C 1
ATOM 1470 O O . ALA A 1 183 ? 9.407 -17.755 -15.089 1.00 48.78 183 ALA A O 1
ATOM 1471 N N . ALA A 1 184 ? 7.309 -17.914 -14.305 1.00 50.66 184 ALA A N 1
ATOM 1472 C CA . ALA A 1 184 ? 6.768 -18.669 -15.438 1.00 50.66 184 ALA A CA 1
ATOM 1473 C C . ALA A 1 184 ? 6.613 -17.829 -16.722 1.00 50.66 184 ALA A C 1
ATOM 1475 O O . ALA A 1 184 ? 6.545 -18.389 -17.811 1.00 50.66 184 ALA A O 1
ATOM 1476 N N . ASP A 1 185 ? 6.603 -16.498 -16.610 1.00 63.28 185 ASP A N 1
ATOM 1477 C CA . ASP A 1 185 ? 6.505 -15.572 -17.746 1.00 63.28 185 ASP A CA 1
ATOM 1478 C C . ASP A 1 185 ? 7.877 -15.223 -18.342 1.00 63.28 185 ASP A C 1
ATOM 1480 O O . ASP A 1 185 ? 7.964 -14.455 -19.309 1.00 63.28 185 ASP A O 1
ATOM 1484 N N . TYR A 1 186 ? 8.946 -15.755 -17.743 1.00 68.75 186 TYR A N 1
ATOM 1485 C CA . TYR A 1 186 ? 10.317 -15.488 -18.134 1.00 68.75 186 TYR A CA 1
ATOM 1486 C C . TYR A 1 186 ? 11.085 -16.780 -18.390 1.00 68.75 186 TYR A C 1
ATOM 1488 O O . TYR A 1 186 ? 11.097 -17.695 -17.572 1.00 68.75 186 TYR A O 1
ATOM 1496 N N . THR A 1 187 ? 11.809 -16.821 -19.505 1.00 81.44 187 THR A N 1
ATOM 1497 C CA . THR A 1 187 ? 12.827 -17.846 -19.738 1.00 81.44 187 THR A CA 1
ATOM 1498 C C . THR A 1 187 ? 14.171 -17.315 -19.267 1.00 81.44 187 THR A C 1
ATOM 1500 O O . THR A 1 187 ? 14.570 -16.203 -19.610 1.00 81.44 187 THR A O 1
ATOM 1503 N N . ILE A 1 188 ? 14.883 -18.106 -18.472 1.00 83.00 188 ILE A N 1
ATOM 1504 C CA . ILE A 1 188 ? 16.237 -17.779 -18.032 1.00 83.00 188 ILE A CA 1
ATOM 1505 C C . ILE A 1 188 ? 17.211 -18.566 -18.896 1.00 83.00 188 ILE A C 1
ATOM 1507 O O . ILE A 1 188 ? 17.127 -19.790 -18.982 1.00 83.00 188 ILE A O 1
ATOM 1511 N N . ARG A 1 189 ? 18.156 -17.867 -19.519 1.00 90.06 189 ARG A N 1
ATOM 1512 C CA . ARG A 1 189 ? 19.169 -18.483 -20.380 1.00 90.06 189 ARG A CA 1
ATOM 1513 C C . ARG A 1 189 ? 20.479 -17.710 -20.346 1.00 90.06 189 ARG A C 1
ATOM 1515 O O . ARG A 1 189 ? 20.533 -16.576 -19.874 1.00 90.06 189 ARG A O 1
ATOM 1522 N N . ARG A 1 190 ? 21.539 -18.316 -20.881 1.00 90.19 190 ARG A N 1
ATOM 1523 C CA . ARG A 1 190 ? 22.796 -17.602 -21.132 1.00 90.19 190 ARG A CA 1
ATOM 1524 C C . ARG A 1 190 ? 22.551 -16.435 -22.093 1.00 90.19 190 ARG A C 1
ATOM 1526 O O . ARG A 1 190 ? 21.763 -16.553 -23.039 1.00 90.19 190 ARG A O 1
ATOM 1533 N N . ALA A 1 191 ? 23.229 -15.323 -21.834 1.00 91.00 191 ALA A N 1
ATOM 1534 C CA . ALA A 1 191 ? 23.235 -14.174 -22.728 1.00 91.00 191 ALA A CA 1
ATOM 1535 C C . ALA A 1 191 ? 23.905 -14.542 -24.058 1.00 91.00 191 ALA A C 1
ATOM 1537 O O . ALA A 1 191 ? 24.905 -15.272 -24.089 1.00 91.00 191 ALA A O 1
ATOM 1538 N N . ARG A 1 192 ? 23.368 -14.027 -25.162 1.00 93.31 192 ARG A N 1
ATOM 1539 C CA . ARG A 1 192 ? 23.986 -14.117 -26.488 1.00 93.31 192 ARG A CA 1
ATOM 1540 C C . ARG A 1 192 ? 24.957 -12.948 -26.671 1.00 93.31 192 ARG A C 1
ATOM 1542 O O . ARG A 1 192 ? 24.770 -11.879 -26.099 1.00 93.31 192 ARG A O 1
ATOM 1549 N N . LEU A 1 193 ? 25.981 -13.125 -27.503 1.00 88.94 193 LEU A N 1
ATOM 1550 C CA . LEU A 1 193 ? 26.966 -12.067 -27.769 1.00 88.94 193 LEU A CA 1
ATOM 1551 C C . LEU A 1 193 ? 26.331 -10.812 -28.403 1.00 88.94 193 LEU A C 1
ATOM 1553 O O . LEU A 1 193 ? 26.754 -9.703 -28.118 1.00 88.94 193 LEU A O 1
ATOM 1557 N N . GLY A 1 194 ? 25.277 -10.973 -29.211 1.00 91.06 194 GLY A N 1
ATOM 1558 C CA . GLY A 1 194 ? 24.534 -9.848 -29.797 1.00 91.06 194 GLY A CA 1
ATOM 1559 C C . GLY A 1 194 ? 23.603 -9.108 -28.825 1.00 91.06 194 GLY A C 1
ATOM 1560 O O . GLY A 1 194 ? 22.946 -8.157 -29.226 1.00 91.06 194 GLY A O 1
ATOM 1561 N N . GLU A 1 195 ? 23.507 -9.541 -27.563 1.00 91.81 195 GLU A N 1
ATOM 1562 C CA . GLU A 1 195 ? 22.584 -8.979 -26.562 1.00 91.81 195 GLU A CA 1
ATOM 1563 C C . GLU A 1 195 ? 23.272 -8.009 -25.587 1.00 91.81 195 GLU A C 1
ATOM 1565 O O . GLU A 1 195 ? 22.611 -7.419 -24.733 1.00 91.81 195 GLU A O 1
ATOM 1570 N N . LEU A 1 196 ? 24.592 -7.825 -25.685 1.00 91.94 196 LEU A N 1
ATOM 1571 C CA . LEU A 1 196 ? 25.365 -7.083 -24.684 1.00 91.94 196 LEU A CA 1
ATOM 1572 C C . LEU A 1 196 ? 25.004 -5.594 -24.622 1.00 91.94 196 LEU A C 1
ATOM 1574 O O . LEU A 1 196 ? 24.893 -5.045 -23.527 1.00 91.94 196 LEU A O 1
ATOM 1578 N N . GLU A 1 197 ? 24.745 -4.960 -25.765 1.00 89.12 197 GLU A N 1
ATOM 1579 C CA . GLU A 1 197 ? 24.294 -3.562 -25.813 1.00 89.12 197 GLU A CA 1
ATOM 1580 C C . GLU A 1 197 ? 22.923 -3.386 -25.141 1.00 89.12 197 GLU A C 1
ATOM 1582 O O . GLU A 1 197 ? 22.704 -2.444 -24.379 1.00 89.12 197 GLU A O 1
ATOM 1587 N N . GLN A 1 198 ? 22.008 -4.339 -25.346 1.00 84.88 198 GLN A N 1
ATOM 1588 C CA . GLN A 1 198 ? 20.690 -4.331 -24.703 1.00 84.88 198 GLN A CA 1
ATOM 1589 C C . GLN A 1 198 ? 20.804 -4.526 -23.185 1.00 84.88 198 GLN A C 1
ATOM 1591 O O . GLN A 1 198 ? 20.070 -3.905 -22.416 1.00 84.88 198 GLN A O 1
ATOM 1596 N N . ILE A 1 199 ? 21.760 -5.346 -22.737 1.00 86.00 199 ILE A N 1
ATOM 1597 C CA . ILE A 1 199 ? 22.080 -5.533 -21.317 1.00 86.00 199 ILE A CA 1
ATOM 1598 C C . ILE A 1 199 ? 22.599 -4.226 -20.693 1.00 86.00 199 ILE A C 1
ATOM 1600 O O . ILE A 1 199 ? 22.143 -3.854 -19.610 1.00 86.00 199 ILE A O 1
ATOM 1604 N N . GLN A 1 200 ? 23.487 -3.494 -21.375 1.00 86.19 200 GLN A N 1
ATOM 1605 C CA . GLN A 1 200 ? 23.970 -2.185 -20.909 1.00 86.19 200 GLN A CA 1
ATOM 1606 C C . GLN A 1 200 ? 22.846 -1.143 -20.851 1.00 86.19 200 GLN A C 1
ATOM 1608 O O . GLN A 1 200 ? 22.741 -0.404 -19.870 1.00 86.19 200 GLN A O 1
ATOM 1613 N N . ALA A 1 201 ? 21.969 -1.111 -21.858 1.00 79.81 201 ALA A N 1
ATOM 1614 C CA . ALA A 1 201 ? 20.807 -0.225 -21.866 1.00 79.81 201 ALA A CA 1
ATOM 1615 C C . ALA A 1 201 ? 19.851 -0.533 -20.697 1.00 79.81 201 ALA A C 1
ATOM 1617 O O . ALA A 1 201 ? 19.376 0.379 -20.016 1.00 79.81 201 ALA A O 1
ATOM 1618 N N . ALA A 1 202 ? 19.617 -1.818 -20.406 1.00 74.38 202 ALA A N 1
ATOM 1619 C CA . ALA A 1 202 ? 18.812 -2.248 -19.265 1.00 74.38 202 ALA A CA 1
ATOM 1620 C C . ALA A 1 202 ? 19.451 -1.865 -17.915 1.00 74.38 202 ALA A C 1
ATOM 1622 O O . ALA A 1 202 ? 18.740 -1.468 -16.988 1.00 74.38 202 ALA A O 1
ATOM 1623 N N . GLU A 1 203 ? 20.780 -1.941 -17.801 1.00 75.75 203 GLU A N 1
ATOM 1624 C CA . GLU A 1 203 ? 21.537 -1.480 -16.633 1.00 75.75 203 GLU A CA 1
ATOM 1625 C C . GLU A 1 203 ? 21.398 0.024 -16.405 1.00 75.75 203 GLU A C 1
ATOM 1627 O O . GLU A 1 203 ? 21.059 0.451 -15.301 1.00 75.75 203 GLU A O 1
ATOM 1632 N N . GLN A 1 204 ? 21.599 0.823 -17.449 1.00 73.88 204 GLN A N 1
ATOM 1633 C CA . GLN A 1 204 ? 21.480 2.275 -17.375 1.00 73.88 204 GLN A CA 1
ATOM 1634 C C . GLN A 1 204 ? 20.054 2.702 -16.998 1.00 73.88 204 GLN A C 1
ATOM 1636 O O . GLN A 1 204 ? 19.868 3.531 -16.106 1.00 73.88 204 GLN A O 1
ATOM 1641 N N . ALA A 1 205 ? 19.043 2.076 -17.608 1.00 66.06 205 ALA A N 1
ATOM 1642 C CA . ALA A 1 205 ? 17.639 2.324 -17.292 1.00 66.06 205 ALA A CA 1
ATOM 1643 C C . ALA A 1 205 ? 17.273 1.930 -15.849 1.00 66.06 205 ALA A C 1
ATOM 1645 O O . ALA A 1 205 ? 16.357 2.508 -15.262 1.00 66.06 205 ALA A O 1
ATOM 1646 N N . ALA A 1 206 ? 17.958 0.947 -15.258 1.00 62.72 206 ALA A N 1
ATOM 1647 C CA . ALA A 1 206 ? 17.806 0.620 -13.843 1.00 62.72 206 ALA A CA 1
ATOM 1648 C C . ALA A 1 206 ? 18.548 1.615 -12.934 1.00 62.72 206 ALA A C 1
ATOM 1650 O O . ALA A 1 206 ? 17.995 2.022 -11.914 1.00 62.72 206 ALA A O 1
ATOM 1651 N N . GLY A 1 207 ? 19.754 2.046 -13.323 1.00 60.12 207 GLY A N 1
ATOM 1652 C CA . GLY A 1 207 ? 20.578 3.031 -12.614 1.00 60.12 207 GLY A CA 1
ATOM 1653 C C . GLY A 1 207 ? 19.885 4.383 -12.435 1.00 60.12 207 GLY A C 1
ATOM 1654 O O . GLY A 1 207 ? 19.794 4.883 -11.315 1.00 60.12 207 GLY A O 1
ATOM 1655 N N . GLN A 1 208 ? 19.299 4.920 -13.510 1.00 60.97 208 GLN A N 1
ATOM 1656 C CA . GLN A 1 208 ? 18.581 6.206 -13.512 1.00 60.97 208 GLN A CA 1
ATOM 1657 C C . GLN A 1 208 ? 17.412 6.262 -12.519 1.00 60.97 208 GLN A C 1
ATOM 1659 O O . GLN A 1 208 ? 17.021 7.334 -12.068 1.00 60.97 208 GLN A O 1
ATOM 1664 N N . ARG A 1 209 ? 16.860 5.108 -12.132 1.00 56.59 209 ARG A N 1
ATOM 1665 C CA . ARG A 1 209 ? 15.753 5.040 -11.171 1.00 56.59 209 ARG A CA 1
ATOM 1666 C C . ARG A 1 209 ? 16.218 5.146 -9.722 1.00 56.59 209 ARG A C 1
ATOM 1668 O O . ARG A 1 209 ? 15.435 5.557 -8.879 1.00 56.59 209 ARG A O 1
ATOM 1675 N N . PHE A 1 210 ? 17.490 4.868 -9.429 1.00 50.59 210 PHE A N 1
ATOM 1676 C CA . PHE A 1 210 ? 18.055 5.105 -8.096 1.00 50.59 210 PHE A CA 1
ATOM 1677 C C . PHE A 1 210 ? 18.278 6.599 -7.803 1.00 50.59 210 PHE A C 1
ATOM 1679 O O . PHE A 1 210 ? 18.281 6.992 -6.637 1.00 50.59 210 PHE A O 1
ATOM 1686 N N . ALA A 1 211 ? 18.380 7.448 -8.835 1.00 50.22 211 ALA A N 1
ATOM 1687 C CA . ALA A 1 211 ? 18.392 8.904 -8.657 1.00 50.22 211 ALA A CA 1
ATOM 1688 C C . ALA A 1 211 ? 17.076 9.420 -8.052 1.00 50.22 211 ALA A C 1
ATOM 1690 O O . ALA A 1 211 ? 17.094 10.322 -7.221 1.00 50.22 211 ALA A O 1
ATOM 1691 N N . LEU A 1 212 ? 15.943 8.793 -8.393 1.00 42.59 212 LEU A N 1
ATOM 1692 C CA . LEU A 1 212 ? 14.613 9.182 -7.903 1.00 42.59 212 LEU A CA 1
ATOM 1693 C C . LEU A 1 212 ? 14.414 8.934 -6.396 1.00 42.59 212 LEU A C 1
ATOM 1695 O O . LEU A 1 212 ? 13.448 9.431 -5.824 1.00 42.59 212 LEU A O 1
ATOM 1699 N N . VAL A 1 213 ? 15.320 8.190 -5.749 1.00 38.81 213 VAL A N 1
ATOM 1700 C CA . VAL A 1 213 ? 15.292 7.886 -4.305 1.00 38.81 213 VAL A CA 1
ATOM 1701 C C . VAL A 1 213 ? 16.482 8.484 -3.544 1.00 38.81 213 VAL A C 1
ATOM 1703 O O . VAL A 1 213 ? 16.821 8.017 -2.458 1.00 38.81 213 VAL A O 1
ATOM 1706 N N . GLY A 1 214 ? 17.144 9.499 -4.113 1.00 38.53 214 GLY A N 1
ATOM 1707 C CA . GLY A 1 214 ? 18.263 10.198 -3.467 1.00 38.53 214 GLY A CA 1
ATOM 1708 C C . GLY A 1 214 ? 19.563 9.387 -3.396 1.00 38.53 214 GLY A C 1
ATOM 1709 O O . GLY A 1 214 ? 20.466 9.734 -2.641 1.00 38.53 214 GLY A O 1
ATOM 1710 N N . LEU A 1 215 ? 19.682 8.305 -4.177 1.00 45.22 215 LEU A N 1
ATOM 1711 C CA . LEU A 1 215 ? 20.902 7.498 -4.311 1.00 45.22 215 LEU A CA 1
ATOM 1712 C C . LEU A 1 215 ? 21.639 7.853 -5.612 1.00 45.22 215 LEU A C 1
ATOM 1714 O O . LEU A 1 215 ? 21.954 6.992 -6.436 1.00 45.22 215 LEU A O 1
ATOM 1718 N N . GLU A 1 216 ? 21.918 9.143 -5.794 1.00 49.25 216 GLU A N 1
ATOM 1719 C CA . GLU A 1 216 ? 22.550 9.728 -6.989 1.00 49.25 216 GLU A CA 1
ATOM 1720 C C . GLU A 1 216 ? 23.888 9.058 -7.338 1.00 49.25 216 GLU A C 1
ATOM 1722 O O . GLU A 1 216 ? 24.181 8.826 -8.509 1.00 49.25 216 GLU A O 1
ATOM 1727 N N . ALA A 1 217 ? 24.650 8.631 -6.326 1.00 46.69 217 ALA A N 1
ATOM 1728 C CA . ALA A 1 217 ? 25.905 7.900 -6.503 1.00 46.69 217 ALA A CA 1
ATOM 1729 C C . ALA A 1 217 ? 25.741 6.555 -7.243 1.00 46.69 217 ALA A C 1
ATOM 1731 O O . ALA A 1 217 ? 26.658 6.125 -7.939 1.00 46.69 217 ALA A O 1
ATOM 1732 N N . ILE A 1 218 ? 24.581 5.894 -7.127 1.00 51.03 218 ILE A N 1
ATOM 1733 C CA . ILE A 1 218 ? 24.279 4.639 -7.838 1.00 51.03 218 ILE A CA 1
ATOM 1734 C C . ILE A 1 218 ? 23.832 4.936 -9.274 1.00 51.03 218 ILE A C 1
ATOM 1736 O O . ILE A 1 218 ? 24.201 4.211 -10.195 1.00 51.03 218 ILE A O 1
ATOM 1740 N N . SER A 1 219 ? 23.090 6.027 -9.481 1.00 50.09 219 SER A N 1
ATOM 1741 C CA . SER A 1 219 ? 22.700 6.483 -10.820 1.00 50.09 219 SER A CA 1
ATOM 1742 C C . SER A 1 219 ? 23.876 7.006 -11.646 1.00 50.09 219 SER A C 1
ATOM 1744 O O . SER A 1 219 ? 23.814 6.963 -12.872 1.00 50.09 219 SER A O 1
ATOM 1746 N N . ALA A 1 220 ? 24.926 7.507 -10.994 1.00 53.41 220 ALA A N 1
ATOM 1747 C CA . ALA A 1 220 ? 26.148 7.982 -11.637 1.00 53.41 220 ALA A CA 1
ATOM 1748 C C . ALA A 1 220 ? 27.132 6.848 -11.988 1.00 53.41 220 ALA A C 1
ATOM 1750 O O . ALA A 1 220 ? 28.180 7.105 -12.580 1.00 53.41 220 ALA A O 1
ATOM 1751 N N . MET A 1 221 ? 26.831 5.593 -11.627 1.00 62.72 221 MET A N 1
ATOM 1752 C CA . MET A 1 221 ? 27.673 4.464 -12.011 1.00 62.72 221 MET A CA 1
ATOM 1753 C C . MET A 1 221 ? 27.549 4.198 -13.509 1.00 62.72 221 MET A C 1
ATOM 1755 O O . MET A 1 221 ? 26.458 3.937 -14.015 1.00 62.72 221 MET A O 1
ATOM 1759 N N . ASN A 1 222 ? 28.688 4.174 -14.200 1.00 73.44 222 ASN A N 1
ATOM 1760 C CA . ASN A 1 222 ? 28.730 3.714 -15.581 1.00 73.44 222 ASN A CA 1
ATOM 1761 C C . ASN A 1 222 ? 28.209 2.266 -15.678 1.00 73.44 222 ASN A C 1
ATOM 1763 O O . ASN A 1 222 ? 28.501 1.446 -14.788 1.00 73.44 222 ASN A O 1
ATOM 1767 N N . PRO A 1 223 ? 27.465 1.929 -16.750 1.00 78.50 223 PRO A N 1
ATOM 1768 C CA . PRO A 1 223 ? 27.130 0.542 -17.037 1.00 78.50 223 PRO A CA 1
ATOM 1769 C C . PRO A 1 223 ? 28.413 -0.289 -17.171 1.00 78.50 223 PRO A C 1
ATOM 1771 O O . PRO A 1 223 ? 29.494 0.239 -17.452 1.00 78.50 223 PRO A O 1
ATOM 1774 N N . ILE A 1 224 ? 28.312 -1.600 -16.945 1.00 83.31 224 ILE A N 1
ATOM 1775 C CA . ILE A 1 224 ? 29.428 -2.526 -17.141 1.00 83.31 224 ILE A CA 1
ATOM 1776 C C . ILE A 1 224 ? 29.928 -2.344 -18.572 1.00 83.31 224 ILE A C 1
ATOM 1778 O O . ILE A 1 224 ? 29.143 -2.397 -19.515 1.00 83.31 224 ILE A O 1
ATOM 1782 N N . ALA A 1 225 ? 31.235 -2.138 -18.728 1.00 87.19 225 ALA A N 1
ATOM 1783 C CA . ALA A 1 225 ? 31.856 -2.005 -20.038 1.00 87.19 225 ALA A CA 1
ATOM 1784 C C . ALA A 1 225 ? 31.556 -3.229 -20.919 1.00 87.19 225 ALA A C 1
ATOM 1786 O O . ALA A 1 225 ? 31.519 -4.367 -20.436 1.00 87.19 225 ALA A O 1
ATOM 1787 N N . HIS A 1 226 ? 31.362 -2.993 -22.215 1.00 89.31 226 HIS A N 1
ATOM 1788 C CA . HIS A 1 226 ? 30.959 -4.025 -23.167 1.00 89.31 226 HIS A CA 1
ATOM 1789 C C . HIS A 1 226 ? 31.963 -5.189 -23.186 1.00 89.31 226 HIS A C 1
ATOM 1791 O O . HIS A 1 226 ? 31.579 -6.357 -23.182 1.00 89.31 226 HIS A O 1
ATOM 1797 N N . GLU A 1 227 ? 33.258 -4.885 -23.094 1.00 88.25 227 GLU A N 1
ATOM 1798 C CA . GLU A 1 227 ? 34.342 -5.867 -23.055 1.00 88.25 227 GLU A CA 1
ATOM 1799 C C . GLU A 1 227 ? 34.240 -6.778 -21.827 1.00 88.25 227 GLU A C 1
ATOM 1801 O O . GLU A 1 227 ? 34.476 -7.983 -21.916 1.00 88.25 227 GLU A O 1
ATOM 1806 N N . VAL A 1 228 ? 33.848 -6.224 -20.677 1.00 88.44 228 VAL A N 1
ATOM 1807 C CA . VAL A 1 228 ? 33.677 -6.993 -19.437 1.00 88.44 228 VAL A CA 1
ATOM 1808 C C . VAL A 1 228 ? 32.469 -7.921 -19.553 1.00 88.44 228 VAL A C 1
ATOM 1810 O O . VAL A 1 228 ? 32.557 -9.081 -19.139 1.00 88.44 228 VAL A O 1
ATOM 1813 N N . LEU A 1 229 ? 31.365 -7.458 -20.146 1.00 89.06 229 LEU A N 1
ATOM 1814 C CA . LEU A 1 229 ? 30.205 -8.307 -20.421 1.00 89.06 229 LEU A CA 1
ATOM 1815 C C . LEU A 1 229 ? 30.556 -9.430 -21.405 1.00 89.06 229 LEU A C 1
ATOM 1817 O O . LEU A 1 229 ? 30.224 -10.584 -21.142 1.00 89.06 229 LEU A O 1
ATOM 1821 N N . ALA A 1 230 ? 31.293 -9.123 -22.475 1.00 90.38 230 ALA A N 1
ATOM 1822 C CA . ALA A 1 230 ? 31.736 -10.106 -23.463 1.00 90.38 230 ALA A CA 1
ATOM 1823 C C . ALA A 1 230 ? 32.610 -11.199 -22.835 1.00 90.38 230 ALA A C 1
ATOM 1825 O O . ALA A 1 230 ? 32.388 -12.385 -23.071 1.00 90.38 230 ALA A O 1
ATOM 1826 N N . GLN A 1 231 ? 33.546 -10.829 -21.956 1.00 89.88 231 GLN A N 1
ATOM 1827 C CA . GLN A 1 231 ? 34.377 -11.798 -21.237 1.00 89.88 231 GLN A CA 1
ATOM 1828 C C . GLN A 1 231 ? 33.554 -12.746 -20.355 1.00 89.88 231 GLN A C 1
ATOM 1830 O O . GLN A 1 231 ? 33.816 -13.949 -20.339 1.00 89.88 231 GLN A O 1
ATOM 1835 N N . HIS A 1 232 ? 32.564 -12.230 -19.621 1.00 87.94 232 HIS A N 1
ATOM 1836 C CA . HIS A 1 232 ? 31.702 -13.070 -18.783 1.00 87.94 232 HIS A CA 1
ATOM 1837 C C . HIS A 1 232 ? 30.741 -13.913 -19.629 1.00 87.94 232 HIS A C 1
ATOM 1839 O O . HIS A 1 232 ? 30.453 -15.053 -19.268 1.00 87.94 232 HIS A O 1
ATOM 1845 N N . GLN A 1 233 ? 30.288 -13.407 -20.777 1.00 92.06 233 GLN A N 1
ATOM 1846 C CA . GLN A 1 233 ? 29.465 -14.158 -21.723 1.00 92.06 233 GLN A CA 1
ATOM 1847 C C . GLN A 1 233 ? 30.223 -15.371 -22.279 1.00 92.06 233 GLN A C 1
ATOM 1849 O O . GLN A 1 233 ? 29.707 -16.487 -22.196 1.00 92.06 233 GLN A O 1
ATOM 1854 N N . ILE A 1 234 ? 31.469 -15.183 -22.731 1.00 89.62 234 ILE A N 1
ATOM 1855 C CA . ILE A 1 234 ? 32.336 -16.263 -23.240 1.00 89.62 234 ILE A CA 1
ATOM 1856 C C . ILE A 1 234 ? 32.567 -17.337 -22.169 1.00 89.62 234 ILE A C 1
ATOM 1858 O O . ILE A 1 234 ? 32.561 -18.529 -22.466 1.00 89.62 234 ILE A O 1
ATOM 1862 N N . LYS A 1 235 ? 32.708 -16.930 -20.902 1.00 87.38 235 LYS A N 1
ATOM 1863 C CA . LYS A 1 235 ? 32.868 -17.840 -19.754 1.00 87.38 235 LYS A CA 1
ATOM 1864 C C . LYS A 1 235 ? 31.566 -18.523 -19.309 1.00 87.38 235 LYS A C 1
ATOM 1866 O O . LYS A 1 235 ? 31.585 -19.281 -18.345 1.00 87.38 235 LYS A O 1
ATOM 1871 N N . GLY A 1 236 ? 30.427 -18.241 -19.949 1.00 86.12 236 GLY A N 1
ATOM 1872 C CA . GLY A 1 236 ? 29.115 -18.760 -19.541 1.00 86.12 236 GLY A CA 1
ATOM 1873 C C . GLY A 1 236 ? 28.594 -18.181 -18.217 1.00 86.12 236 GLY A C 1
ATOM 1874 O O . GLY A 1 236 ? 27.713 -18.766 -17.589 1.00 86.12 236 GLY A O 1
ATOM 1875 N N . GLN A 1 237 ? 29.136 -17.039 -17.792 1.00 88.62 237 GLN A N 1
ATOM 1876 C CA . GLN A 1 237 ? 28.882 -16.367 -16.514 1.00 88.62 237 GLN A CA 1
ATOM 1877 C C . GLN A 1 237 ? 27.896 -15.192 -16.629 1.00 88.62 237 GLN A C 1
ATOM 1879 O O . GLN A 1 237 ? 27.676 -14.464 -15.659 1.00 88.62 237 GLN A O 1
ATOM 1884 N N . LEU A 1 238 ? 27.305 -14.993 -17.809 1.00 89.62 238 LEU A N 1
ATOM 1885 C CA . LEU A 1 238 ? 26.316 -13.953 -18.068 1.00 89.62 238 LEU A CA 1
ATOM 1886 C C . LEU A 1 238 ? 24.988 -14.583 -18.490 1.00 89.62 238 LEU A C 1
ATOM 1888 O O . LEU A 1 238 ? 24.918 -15.336 -19.464 1.00 89.62 238 LEU A O 1
ATOM 1892 N N . TRP A 1 239 ? 23.935 -14.257 -17.751 1.00 88.94 239 TRP A N 1
ATOM 1893 C CA . TRP A 1 239 ? 22.593 -14.804 -17.913 1.00 88.94 239 TRP A CA 1
ATOM 1894 C C . TRP A 1 239 ? 21.582 -13.679 -18.062 1.00 88.94 239 TRP A C 1
ATOM 1896 O O . TRP A 1 239 ? 21.747 -12.609 -17.481 1.00 88.94 239 TRP A O 1
ATOM 1906 N N . VAL A 1 240 ? 20.517 -13.941 -18.807 1.00 86.31 240 VAL A N 1
ATOM 1907 C CA . VAL A 1 240 ? 19.399 -13.023 -19.012 1.00 86.31 240 VAL A CA 1
ATOM 1908 C C . VAL A 1 240 ? 18.091 -13.702 -18.634 1.00 86.31 240 VAL A C 1
ATOM 1910 O O . VAL A 1 240 ? 17.917 -14.905 -18.838 1.00 86.31 240 VAL A O 1
ATOM 1913 N N . ALA A 1 241 ? 17.174 -12.916 -18.081 1.00 81.50 241 ALA A N 1
ATOM 1914 C CA . ALA A 1 241 ? 15.765 -13.264 -18.003 1.00 81.50 241 ALA A CA 1
ATOM 1915 C C . ALA A 1 241 ? 15.065 -12.588 -19.183 1.00 81.50 241 ALA A C 1
ATOM 1917 O O . ALA A 1 241 ? 15.122 -11.361 -19.301 1.00 81.50 241 ALA A O 1
ATOM 1918 N N . VAL A 1 242 ? 14.425 -13.371 -20.048 1.00 82.12 242 VAL A N 1
ATOM 1919 C CA . VAL A 1 242 ? 13.713 -12.868 -21.228 1.00 82.12 242 VAL A CA 1
ATOM 1920 C C . VAL A 1 242 ? 12.223 -13.149 -21.141 1.00 82.12 242 VAL A C 1
ATOM 1922 O O . VAL A 1 242 ? 11.822 -14.169 -20.587 1.00 82.12 242 VAL A O 1
ATOM 1925 N N . THR A 1 243 ? 11.397 -12.242 -21.653 1.00 77.06 243 THR A N 1
ATOM 1926 C CA . THR A 1 243 ? 9.941 -12.436 -21.740 1.00 77.06 243 THR A CA 1
ATOM 1927 C C . THR A 1 243 ? 9.591 -13.531 -22.756 1.00 77.06 243 THR A C 1
ATOM 1929 O O . THR A 1 243 ? 10.439 -13.975 -23.528 1.00 77.06 243 THR A O 1
ATOM 1932 N N . ALA A 1 244 ? 8.316 -13.926 -22.831 1.00 74.12 244 ALA A N 1
ATOM 1933 C CA . ALA A 1 244 ? 7.812 -14.778 -23.916 1.00 74.12 244 ALA A CA 1
ATOM 1934 C C . ALA A 1 244 ? 8.041 -14.200 -25.335 1.00 74.12 244 ALA A C 1
ATOM 1936 O O . ALA A 1 244 ? 8.011 -14.950 -26.305 1.00 74.12 244 ALA A O 1
ATOM 1937 N N . ALA A 1 245 ? 8.286 -12.889 -25.457 1.00 80.62 245 ALA A N 1
ATOM 1938 C CA . ALA A 1 245 ? 8.641 -12.220 -26.711 1.00 80.62 245 ALA A CA 1
ATOM 1939 C C . ALA A 1 245 ? 10.169 -12.147 -26.956 1.00 80.62 245 ALA A C 1
ATOM 1941 O O . ALA A 1 245 ? 10.605 -11.447 -27.861 1.00 80.62 245 ALA A O 1
ATOM 1942 N N . ASP A 1 246 ? 10.977 -12.850 -26.150 1.00 83.12 246 ASP A N 1
ATOM 1943 C CA . ASP A 1 246 ? 12.453 -12.839 -26.153 1.00 83.12 246 ASP A CA 1
ATOM 1944 C C . ASP A 1 246 ? 13.083 -11.461 -25.837 1.00 83.12 246 ASP A C 1
ATOM 1946 O O . ASP A 1 246 ? 14.242 -11.209 -26.158 1.00 83.12 246 ASP A O 1
ATOM 1950 N N . GLU A 1 247 ? 12.350 -10.570 -25.156 1.00 82.75 247 GLU A N 1
ATOM 1951 C CA . GLU A 1 247 ? 12.862 -9.264 -24.708 1.00 82.75 247 GLU A CA 1
ATOM 1952 C C . GLU A 1 247 ? 13.597 -9.376 -23.367 1.00 82.75 247 GLU A C 1
ATOM 1954 O O . GLU A 1 247 ? 13.085 -9.992 -22.427 1.00 82.75 247 GLU A O 1
ATOM 1959 N N . ILE A 1 248 ? 14.759 -8.726 -23.230 1.00 81.19 248 ILE A N 1
ATOM 1960 C CA . ILE A 1 248 ? 15.564 -8.761 -21.999 1.00 81.19 248 ILE A CA 1
ATOM 1961 C C . ILE A 1 248 ? 14.876 -7.974 -20.883 1.00 81.19 248 ILE A C 1
ATOM 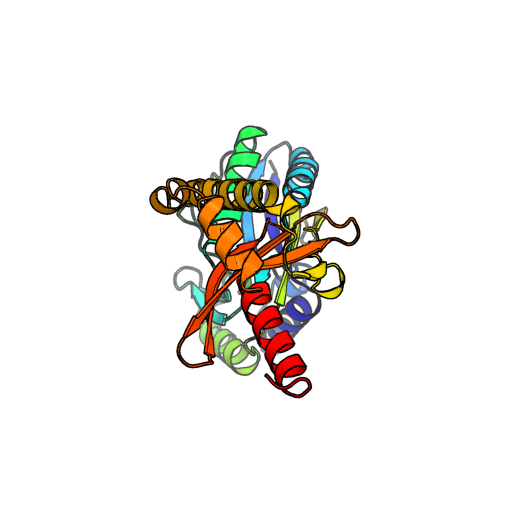1963 O O . ILE A 1 248 ? 14.836 -6.745 -20.870 1.00 81.19 248 ILE A O 1
ATOM 1967 N N . ALA A 1 249 ? 14.394 -8.707 -19.885 1.00 73.50 249 ALA A N 1
ATOM 1968 C CA . ALA A 1 249 ? 13.775 -8.155 -18.692 1.00 73.50 249 ALA A CA 1
ATOM 1969 C C . ALA A 1 249 ? 14.765 -7.967 -17.539 1.00 73.50 249 ALA A C 1
ATOM 1971 O O . ALA A 1 249 ? 14.455 -7.269 -16.574 1.00 73.50 249 ALA A O 1
ATOM 1972 N N . GLY A 1 250 ? 15.947 -8.569 -17.612 1.00 77.56 250 GLY A N 1
ATOM 1973 C CA . GLY A 1 250 ? 17.006 -8.420 -16.624 1.00 77.56 250 GLY A CA 1
ATOM 1974 C C . GLY A 1 250 ? 18.197 -9.313 -16.935 1.00 77.56 250 GLY A C 1
ATOM 1975 O O . GLY A 1 250 ? 18.111 -10.199 -17.785 1.00 77.56 250 GLY A O 1
ATOM 1976 N N . PHE A 1 251 ? 19.301 -9.100 -16.228 1.00 82.62 251 PHE A N 1
ATOM 1977 C CA . PHE A 1 251 ? 20.501 -9.917 -16.362 1.00 82.62 251 PHE A CA 1
ATOM 1978 C C . PHE A 1 251 ? 21.161 -10.209 -15.013 1.00 82.62 251 PHE A C 1
ATOM 1980 O O . PHE A 1 251 ? 20.998 -9.481 -14.029 1.00 82.62 251 PHE A O 1
ATOM 1987 N N . LEU A 1 252 ? 21.931 -11.292 -14.996 1.00 84.50 252 LEU A N 1
ATOM 1988 C CA . LEU A 1 252 ? 22.779 -11.728 -13.899 1.00 84.50 252 LEU A CA 1
ATOM 1989 C C . LEU A 1 252 ? 24.192 -11.948 -14.442 1.00 84.50 252 LEU A C 1
ATOM 1991 O O . LEU A 1 252 ? 24.390 -12.722 -15.376 1.00 84.50 252 LEU A O 1
ATOM 1995 N N . MET A 1 253 ? 25.172 -11.306 -13.815 1.00 82.19 253 MET A N 1
ATOM 1996 C CA . MET A 1 253 ? 26.589 -11.567 -14.032 1.00 82.19 253 MET A CA 1
ATOM 1997 C C . MET A 1 253 ? 27.178 -12.181 -12.765 1.00 82.19 253 MET A C 1
ATOM 1999 O O . MET A 1 253 ? 27.055 -11.619 -11.670 1.00 82.19 253 MET A O 1
ATOM 2003 N N . MET A 1 254 ? 27.832 -13.326 -12.912 1.00 80.06 254 MET A N 1
ATOM 2004 C CA . MET A 1 254 ? 28.438 -14.065 -11.808 1.00 80.06 254 MET A CA 1
ATOM 2005 C C . MET A 1 254 ? 29.952 -14.198 -11.975 1.00 80.06 254 MET A C 1
ATOM 2007 O O . MET A 1 254 ? 30.479 -14.031 -13.067 1.00 80.06 254 MET A O 1
ATOM 2011 N N . ALA A 1 255 ? 30.648 -14.510 -10.892 1.00 73.06 255 ALA A N 1
ATOM 2012 C CA . ALA A 1 255 ? 32.027 -14.976 -10.908 1.00 73.06 255 ALA A CA 1
ATOM 2013 C C . ALA A 1 255 ? 32.076 -16.347 -10.233 1.00 73.06 255 ALA A C 1
ATOM 2015 O O . ALA A 1 255 ? 31.316 -16.590 -9.301 1.00 73.06 255 ALA A O 1
ATOM 2016 N N . VAL A 1 256 ? 32.953 -17.234 -10.694 1.00 68.38 256 VAL A N 1
ATOM 2017 C CA . VAL A 1 256 ? 33.240 -18.487 -9.987 1.00 68.38 256 VAL A CA 1
ATOM 2018 C C . VAL A 1 256 ? 34.529 -18.282 -9.205 1.00 68.38 256 VAL A C 1
ATOM 2020 O O . VAL A 1 256 ? 35.550 -17.940 -9.804 1.00 68.38 256 VAL A O 1
ATOM 2023 N N . VAL A 1 257 ? 34.469 -18.440 -7.886 1.00 67.62 257 VAL A N 1
ATOM 2024 C CA . VAL A 1 257 ? 35.620 -18.359 -6.977 1.00 67.62 257 VAL A CA 1
ATOM 2025 C C . VAL A 1 257 ? 35.621 -19.651 -6.172 1.00 67.62 257 VAL A C 1
ATOM 2027 O O . VAL A 1 257 ? 34.602 -20.004 -5.593 1.00 67.62 257 VAL A O 1
ATOM 2030 N N . ASP A 1 258 ? 36.728 -20.392 -6.211 1.00 69.38 258 ASP A N 1
ATOM 2031 C CA . ASP A 1 258 ? 36.895 -21.675 -5.509 1.00 69.38 258 ASP A CA 1
ATOM 2032 C C . ASP A 1 258 ? 35.813 -22.729 -5.818 1.00 69.38 258 ASP A C 1
ATOM 2034 O O . ASP A 1 258 ? 35.404 -23.501 -4.960 1.00 69.38 258 ASP A O 1
ATOM 2038 N N . GLY A 1 259 ? 35.340 -22.764 -7.070 1.00 60.56 259 GLY A N 1
ATOM 2039 C CA . GLY A 1 259 ? 34.285 -23.685 -7.515 1.00 60.56 259 GLY A CA 1
ATOM 2040 C C . GLY A 1 259 ? 32.863 -23.226 -7.181 1.00 60.56 259 GLY A C 1
ATOM 2041 O O . GLY A 1 259 ? 31.907 -23.801 -7.694 1.00 60.56 259 GLY A O 1
ATOM 2042 N N . GLU A 1 260 ? 32.719 -22.142 -6.419 1.00 46.59 260 GLU A N 1
ATOM 2043 C CA . GLU A 1 260 ? 31.436 -21.598 -5.988 1.00 46.59 260 GLU A CA 1
ATOM 2044 C C . GLU A 1 260 ? 31.027 -20.367 -6.803 1.00 46.59 260 GLU A C 1
ATOM 2046 O O . GLU A 1 260 ? 31.836 -19.519 -7.194 1.00 46.59 260 GLU A O 1
ATOM 2051 N N . ALA A 1 261 ? 29.729 -20.264 -7.070 1.00 52.72 261 ALA A N 1
ATOM 2052 C CA . ALA A 1 261 ? 29.125 -19.200 -7.856 1.00 52.72 261 ALA A CA 1
ATOM 2053 C C . ALA A 1 261 ? 28.796 -17.965 -6.999 1.00 52.72 261 ALA A C 1
ATOM 2055 O O . ALA A 1 261 ? 27.884 -17.981 -6.174 1.00 52.72 261 ALA A O 1
ATOM 2056 N N . TYR A 1 262 ? 29.451 -16.839 -7.276 1.00 53.34 262 TYR A N 1
ATOM 2057 C CA . TYR A 1 262 ? 29.194 -15.553 -6.632 1.00 53.34 262 TYR A CA 1
ATOM 2058 C C . TYR A 1 262 ? 28.449 -14.605 -7.566 1.00 53.34 262 TYR A C 1
ATOM 2060 O O . TYR A 1 262 ? 28.911 -14.283 -8.662 1.00 53.34 262 TYR A O 1
ATOM 2068 N N . ILE A 1 263 ? 27.300 -14.096 -7.116 1.00 66.38 263 ILE A N 1
ATOM 2069 C CA . ILE A 1 263 ? 26.570 -13.053 -7.843 1.00 66.38 263 ILE A CA 1
ATOM 2070 C C . ILE A 1 263 ? 27.366 -11.752 -7.755 1.00 66.38 263 ILE A C 1
ATOM 2072 O O . ILE A 1 263 ? 27.413 -11.110 -6.706 1.00 66.38 263 ILE A O 1
ATOM 2076 N N . ARG A 1 264 ? 27.954 -11.340 -8.879 1.00 57.81 264 ARG A N 1
ATOM 2077 C CA . ARG A 1 264 ? 28.716 -10.095 -8.978 1.00 57.81 264 ARG A CA 1
ATOM 2078 C C . ARG A 1 264 ? 27.807 -8.910 -9.296 1.00 57.81 264 ARG A C 1
ATOM 2080 O O . ARG A 1 264 ? 28.010 -7.825 -8.759 1.00 57.81 264 ARG A O 1
ATOM 2087 N N . ARG A 1 265 ? 26.790 -9.104 -10.143 1.00 63.22 265 ARG A N 1
ATOM 2088 C CA . ARG A 1 265 ? 25.775 -8.082 -10.446 1.00 63.22 265 ARG A CA 1
ATOM 2089 C C . ARG A 1 265 ? 24.454 -8.717 -10.872 1.00 63.22 265 ARG A C 1
ATOM 2091 O O . ARG A 1 265 ? 24.458 -9.732 -11.557 1.00 63.22 265 ARG A O 1
ATOM 2098 N N . ALA A 1 266 ? 23.335 -8.118 -10.475 1.00 55.75 266 ALA A N 1
ATOM 2099 C CA . ALA A 1 266 ? 21.997 -8.525 -10.898 1.00 55.75 266 ALA A CA 1
ATOM 2100 C C . ALA A 1 266 ? 21.134 -7.279 -11.099 1.00 55.75 266 ALA A C 1
ATOM 2102 O O . ALA A 1 266 ? 21.056 -6.448 -10.191 1.00 55.75 266 ALA A O 1
ATOM 2103 N N . ILE A 1 267 ? 20.494 -7.154 -12.259 1.00 62.94 267 ILE A N 1
ATOM 2104 C CA . ILE A 1 267 ? 19.623 -6.024 -12.594 1.00 62.94 267 ILE A CA 1
ATOM 2105 C C . ILE A 1 267 ? 18.344 -6.556 -13.231 1.00 62.94 267 ILE A C 1
ATOM 2107 O O . ILE A 1 267 ? 18.393 -7.407 -14.114 1.00 62.94 267 ILE A O 1
ATOM 2111 N N . GLY A 1 268 ? 17.197 -6.046 -12.785 1.00 54.00 268 GLY A N 1
ATOM 2112 C CA . GLY A 1 268 ? 15.900 -6.267 -13.418 1.00 54.00 268 GLY A CA 1
ATOM 2113 C C . GLY A 1 268 ? 15.326 -4.944 -13.915 1.00 54.00 268 GLY A C 1
ATOM 2114 O O . GLY A 1 268 ? 15.373 -3.939 -13.206 1.00 54.00 268 GLY A O 1
ATOM 2115 N N . THR A 1 269 ? 14.763 -4.942 -15.121 1.00 47.50 269 THR A N 1
ATOM 2116 C CA . THR A 1 269 ? 13.793 -3.922 -15.543 1.00 47.50 269 THR A CA 1
ATOM 2117 C C . THR A 1 269 ? 12.578 -3.983 -14.605 1.00 47.50 269 THR A C 1
ATOM 2119 O O . THR A 1 269 ? 12.336 -5.017 -13.968 1.00 47.50 269 THR A O 1
ATOM 2122 N N . PRO A 1 270 ? 11.827 -2.884 -14.418 1.00 45.38 270 PRO A N 1
ATOM 2123 C CA . PRO A 1 270 ? 10.881 -2.772 -13.332 1.00 45.38 270 PRO A CA 1
ATOM 2124 C C . PRO A 1 270 ? 9.619 -3.511 -13.750 1.00 45.38 270 PRO A C 1
ATOM 2126 O O . PRO A 1 270 ? 8.673 -2.929 -14.271 1.00 45.38 270 PRO A O 1
ATOM 2129 N N . ARG A 1 271 ? 9.608 -4.818 -13.528 1.00 46.41 271 ARG A N 1
ATOM 2130 C CA . ARG A 1 271 ? 8.355 -5.521 -13.304 1.00 46.41 271 ARG A CA 1
ATOM 2131 C C . ARG A 1 271 ? 8.471 -6.733 -12.407 1.00 46.41 271 ARG A C 1
ATOM 2133 O O . ARG A 1 271 ? 7.420 -7.232 -12.011 1.00 46.41 271 ARG A O 1
ATOM 2140 N N . PRO A 1 272 ? 9.681 -7.155 -11.994 1.00 40.97 272 PRO A N 1
ATOM 2141 C CA . PRO A 1 272 ? 9.733 -7.878 -10.726 1.00 40.97 272 PRO A CA 1
ATOM 2142 C C . PRO A 1 272 ? 11.017 -7.563 -9.900 1.00 40.97 272 PRO A C 1
ATOM 2144 O O . PRO A 1 272 ? 12.062 -7.181 -10.418 1.00 40.97 272 PRO A O 1
ATOM 2147 N N . ARG A 1 273 ? 10.935 -7.668 -8.562 1.00 38.22 273 ARG A N 1
ATOM 2148 C CA . ARG A 1 273 ? 11.964 -7.228 -7.577 1.00 38.22 273 ARG A CA 1
ATOM 2149 C C . ARG A 1 273 ? 13.374 -7.856 -7.745 1.00 38.22 273 ARG A C 1
ATOM 2151 O O . ARG A 1 273 ? 13.490 -9.021 -8.068 1.00 38.22 273 ARG A O 1
ATOM 2158 N N . PRO A 1 274 ? 14.479 -7.223 -7.328 1.00 38.62 274 PRO A N 1
ATOM 2159 C CA . PRO A 1 274 ? 15.805 -7.872 -7.320 1.00 38.62 274 PRO A CA 1
ATOM 2160 C C . PRO A 1 274 ? 15.907 -9.162 -6.467 1.00 38.62 274 PRO A C 1
ATOM 2162 O O . PRO A 1 274 ? 16.809 -9.975 -6.664 1.00 38.62 274 PRO A O 1
ATOM 2165 N N . SER A 1 275 ? 14.991 -9.371 -5.511 1.00 36.09 275 SER A N 1
ATOM 2166 C CA . SER A 1 275 ? 15.042 -10.489 -4.559 1.00 36.09 275 SER A CA 1
ATOM 2167 C C . SER A 1 275 ? 14.589 -11.839 -5.126 1.00 36.09 275 SER A C 1
ATOM 2169 O O . SER A 1 275 ? 15.134 -12.859 -4.714 1.00 36.09 275 SER A O 1
ATOM 2171 N N . TRP A 1 276 ? 13.635 -11.879 -6.067 1.00 35.16 276 TRP A N 1
ATOM 2172 C CA . TRP A 1 276 ? 13.220 -13.151 -6.685 1.00 35.16 276 TRP A CA 1
ATOM 2173 C C . TRP A 1 276 ? 14.216 -13.580 -7.768 1.00 35.16 276 TRP A C 1
ATOM 2175 O O . TRP A 1 276 ? 14.510 -14.758 -7.837 1.00 35.16 276 TRP A O 1
ATOM 2185 N N . ILE A 1 277 ? 14.844 -12.660 -8.518 1.00 42.56 277 ILE A N 1
ATOM 2186 C CA . ILE A 1 277 ? 15.956 -13.007 -9.430 1.00 42.56 277 ILE A CA 1
ATOM 2187 C C . ILE A 1 277 ? 17.084 -13.686 -8.644 1.00 42.56 277 ILE A C 1
ATOM 2189 O O . ILE A 1 277 ? 17.558 -14.744 -9.043 1.00 42.56 277 ILE A O 1
ATOM 2193 N N . ARG A 1 278 ? 17.468 -13.129 -7.484 1.00 37.53 278 ARG A N 1
ATOM 2194 C CA . ARG A 1 278 ? 18.491 -13.729 -6.610 1.00 37.53 278 ARG A CA 1
ATOM 2195 C C . ARG A 1 278 ? 18.088 -15.109 -6.077 1.00 37.53 278 ARG A C 1
ATOM 2197 O O . ARG A 1 278 ? 18.916 -16.008 -6.104 1.00 37.53 278 ARG A O 1
ATOM 2204 N N . ALA A 1 279 ? 16.848 -15.286 -5.615 1.00 35.06 279 ALA A N 1
ATOM 2205 C CA . ALA A 1 279 ? 16.390 -16.552 -5.032 1.00 35.06 279 ALA A CA 1
ATOM 2206 C C . ALA A 1 279 ? 16.067 -17.625 -6.088 1.00 35.06 279 ALA A C 1
ATOM 2208 O O . ALA A 1 279 ? 16.417 -18.785 -5.918 1.00 35.06 279 ALA A O 1
ATOM 2209 N N . THR A 1 280 ? 15.434 -17.253 -7.198 1.00 39.03 280 THR A N 1
ATOM 2210 C CA . THR A 1 280 ? 15.026 -18.160 -8.275 1.00 39.03 280 THR A CA 1
ATOM 2211 C C . THR A 1 280 ? 16.220 -18.599 -9.118 1.00 39.03 280 THR A C 1
ATOM 2213 O O . THR A 1 280 ? 16.295 -19.779 -9.428 1.00 39.03 280 THR A O 1
ATOM 2216 N N . LEU A 1 281 ? 17.199 -17.729 -9.411 1.00 40.97 281 LEU A N 1
ATOM 2217 C CA . LEU A 1 281 ? 18.433 -18.143 -10.102 1.00 40.97 281 LEU A CA 1
ATOM 2218 C C . LEU A 1 281 ? 19.335 -19.018 -9.221 1.00 40.97 281 LEU A C 1
ATOM 2220 O O . LEU A 1 281 ? 19.901 -19.987 -9.720 1.00 40.97 281 LEU A O 1
ATOM 2224 N N . ALA A 1 282 ? 19.418 -18.730 -7.916 1.00 36.12 282 ALA A N 1
ATOM 2225 C CA . ALA A 1 282 ? 20.135 -19.583 -6.966 1.00 36.12 282 ALA A CA 1
ATOM 2226 C C . ALA A 1 282 ? 19.452 -20.955 -6.789 1.00 36.12 282 ALA A C 1
ATOM 2228 O O . ALA A 1 282 ? 20.120 -21.986 -6.825 1.00 36.12 282 ALA A O 1
ATOM 2229 N N . ASN A 1 283 ? 18.118 -20.990 -6.680 1.00 32.38 283 ASN A N 1
ATOM 2230 C CA . ASN A 1 283 ? 17.358 -22.235 -6.526 1.00 32.38 283 ASN A CA 1
ATOM 2231 C C . ASN A 1 283 ? 17.296 -23.072 -7.819 1.00 32.38 283 ASN A C 1
ATOM 2233 O O . ASN A 1 283 ? 17.366 -24.297 -7.742 1.00 32.38 283 ASN A O 1
ATOM 2237 N N . LEU A 1 284 ? 17.217 -22.451 -9.007 1.00 37.12 284 LEU A N 1
ATOM 2238 C CA . LEU A 1 284 ? 17.309 -23.173 -10.287 1.00 37.12 284 LEU A CA 1
ATOM 2239 C C . LEU A 1 284 ? 18.692 -23.809 -10.473 1.00 37.12 284 LEU A C 1
ATOM 2241 O O . LEU A 1 284 ? 18.777 -24.925 -10.981 1.00 37.12 284 LEU A O 1
ATOM 2245 N N . TRP A 1 285 ? 19.769 -23.163 -10.020 1.00 38.06 285 TRP A N 1
ATOM 2246 C CA . TRP A 1 285 ? 21.103 -23.762 -10.076 1.00 38.06 285 TRP A CA 1
ATOM 2247 C C . TRP A 1 285 ? 21.286 -24.907 -9.073 1.00 38.06 285 TRP A C 1
ATOM 2249 O O . TRP A 1 285 ? 21.799 -25.947 -9.469 1.00 38.06 285 TRP A O 1
ATOM 2259 N N . LEU A 1 286 ? 20.770 -24.803 -7.840 1.00 33.03 286 LEU A N 1
ATOM 2260 C CA . LEU A 1 286 ? 20.745 -25.941 -6.902 1.00 33.03 286 LEU A CA 1
ATOM 2261 C C . LEU A 1 286 ? 20.003 -27.160 -7.485 1.00 33.03 286 LEU A C 1
ATOM 2263 O O . LEU A 1 286 ? 20.377 -28.296 -7.209 1.00 33.03 286 LEU A O 1
ATOM 2267 N N . SER A 1 287 ? 18.998 -26.939 -8.344 1.00 28.06 287 SER A N 1
ATOM 2268 C CA . SER A 1 287 ? 18.320 -28.026 -9.066 1.00 28.06 287 SER A CA 1
ATOM 2269 C C . SER A 1 287 ? 19.109 -28.566 -10.271 1.00 28.06 287 SER A C 1
ATOM 2271 O O . SER A 1 287 ? 19.081 -29.768 -10.520 1.00 28.06 287 SER A O 1
ATOM 2273 N N . MET A 1 288 ? 19.872 -27.723 -10.983 1.00 33.72 288 MET A N 1
ATOM 2274 C CA . MET A 1 288 ? 20.717 -28.135 -12.120 1.00 33.72 288 MET A CA 1
ATOM 2275 C C . MET A 1 288 ? 22.066 -28.745 -11.687 1.00 33.72 288 MET A C 1
ATOM 2277 O O . MET A 1 288 ? 22.638 -29.551 -12.417 1.00 33.72 288 MET A O 1
ATOM 2281 N N . GLY A 1 289 ? 22.544 -28.424 -10.481 1.00 29.27 289 GLY A N 1
ATOM 2282 C CA . GLY A 1 289 ? 23.779 -28.936 -9.871 1.00 29.27 289 GLY A CA 1
ATOM 2283 C C . GLY A 1 289 ? 23.700 -30.379 -9.361 1.00 29.27 289 GLY A C 1
ATOM 2284 O O . GLY A 1 289 ? 24.683 -30.891 -8.838 1.00 29.27 289 GLY A O 1
ATOM 2285 N N . THR A 1 290 ? 22.562 -31.057 -9.535 1.00 32.31 290 THR A N 1
ATOM 2286 C CA . THR A 1 290 ? 22.444 -32.506 -9.288 1.00 32.31 290 THR A CA 1
ATOM 2287 C C . THR A 1 290 ? 22.546 -33.349 -10.566 1.00 32.31 290 THR A C 1
ATOM 2289 O O . THR A 1 290 ? 22.507 -34.573 -10.477 1.00 32.31 290 THR A O 1
ATOM 2292 N N . GLY A 1 291 ? 22.701 -32.732 -11.750 1.00 28.47 291 GLY A N 1
ATOM 2293 C CA . GLY A 1 291 ? 22.487 -33.426 -13.029 1.00 28.47 291 GLY A CA 1
ATOM 2294 C C . GLY A 1 291 ? 23.575 -33.342 -14.104 1.00 28.47 291 GLY A C 1
ATOM 2295 O O . GLY A 1 291 ? 23.454 -34.052 -15.097 1.00 28.47 291 GLY A O 1
ATOM 2296 N N . ALA A 1 292 ? 24.627 -32.533 -13.969 1.00 26.89 292 ALA A N 1
ATOM 2297 C CA . ALA A 1 292 ? 25.696 -32.514 -14.972 1.00 26.89 292 ALA A CA 1
ATOM 2298 C C . ALA A 1 292 ? 27.037 -32.149 -14.336 1.00 26.89 292 ALA A C 1
ATOM 2300 O O . ALA A 1 292 ? 27.213 -31.042 -13.829 1.00 26.89 292 ALA A O 1
ATOM 2301 N N . GLY A 1 293 ? 27.949 -33.122 -14.340 1.00 26.25 293 GLY A N 1
ATOM 2302 C CA . GLY A 1 293 ? 29.334 -32.952 -13.925 1.00 26.25 293 GLY A CA 1
ATOM 2303 C C . GLY A 1 293 ? 30.092 -31.946 -14.791 1.00 26.25 293 GLY A C 1
ATOM 2304 O O . GLY A 1 293 ? 29.673 -31.620 -15.903 1.00 26.25 293 GLY A O 1
ATOM 2305 N N . LEU A 1 294 ? 31.189 -31.469 -14.199 1.00 30.11 294 LEU A N 1
ATOM 2306 C CA . LEU A 1 294 ? 32.281 -30.709 -14.814 1.00 30.11 294 LEU A CA 1
ATOM 2307 C C . LEU A 1 294 ? 32.680 -31.233 -16.200 1.00 30.11 294 LEU A C 1
ATOM 2309 O O . LEU A 1 294 ? 32.744 -32.473 -16.361 1.00 30.11 294 LEU A O 1
#

Radius of gyration: 23.05 Å; chains: 1; bounding box: 57×54×59 Å

pLDDT: mean 81.16, std 19.34, range [26.25, 98.06]

Foldseek 3Di:
DWKKWKWFAWDPVVQVLLVQLLVLLVVVVWDWLVVVAATFTKTLAIADDPCLVLVQVLQQVLQAVFEKDKKKQDAFDADPVWLWTWGAIDDDLVVLLSSQVSVVSCVVVVGDDRPPPPCNDRPNRRITGTSHTRTDPVCSVVSRVSCVVRDDIDMTIRFGIFMDIPPDNHGPDTHGHHYQDDLVQWDKDQDDLVCLVVQQVQCLLQLCVVVSSVPVVSNPDHGDDSVNQNVQSVVSQKMFIAGPVRRGQWIWGWDQDPNDTGTPDIGGHPRDDSVCVVVVVVVVVVVVVVPDDD

Sequence (294 aa):
MHELFLSLYFDEATEQAVRAVWGKIAAAGVQVDGIEGHRPHITLAAYETERPDAYAPWVEAFAHTQVRLPLRLQSPSIFFETNTVYLAPRLSGAWFEMHTRLLTYLREQGADPQRFAHHIDIGTWTPHCTLVSRVEPQDVLTVVKIAQQAWRIRDGFAEGIGVVVLPETLDRSKHRFASPRTAADYTIRRARLGELEQIQAAEQAAGQRFALVGLEAISAMNPIAHEVLAQHQIKGQLWVAVTAADEIAGFLMMAVVDGEAYIRRAIGTPRPRPSWIRATLANLWLSMGTGAGL